Protein AF-S6HJ46-F1 (afdb_monomer_lite)

Foldseek 3Di:
DDDDDDDPPDPPPPPPPVQQAWDKWPWFAFPDWAADPVNQWIKTAGPDGDDDPPAQGNIETEGDDPCRVVQVVQNVVCNVVRFTKMFTFGDDDPSHTHTDHMDTPPDPPPVEAEEEDDQPAQADAPCVVDPLVPDQHYEYEDAANHHHEWAEWAEWAEWAEFAEFAAAADQDCDDPWTDKHEFGEFGETAETGETGETGARYEDPSNFSGEYEYEYNHAQEWGAWHEWHEWHEFHEWYEIDAAADDDPQWDWDKFDFHFTHFTHHTHHWHHTGYIGDHYPPCPRYNYHYHDDDHHTYYTHYTHHTHHTHHTHHGGPTYIITDHDPDDPD

Radius of gyration: 45.05 Å; chains: 1; bounding box: 97×38×174 Å

pLDDT: mean 81.72, std 17.78, range [37.97, 98.06]

Sequence (329 aa):
MKFITLLVAALFISISGVSQGDATLSAQKITAIDTTWDGLGIVFTFREGEKLEGCNSNQVLIKEGPQLDGILAIGMSAHFANRKVQFRVHSCSDGMMLGKAISLSNYYNPPGTRFTIPSNLTKVTLASLIDPNSAGVFIITVDHITTLRGAVGETGTTGATGPTGSNNGTRIRTGNSRATGRGGVGGVGLKGGTGGTGGWAIDLAGFSGKKVTILNIGSIISGQGGMGGKGGTGGTGGRGAQGSKGGVGDRCVGTLGGYGGTGGKGGPAGNGGIAGEAIANSEDVELVLAGNSILSGQIGNMGTSGNVGTTGAVGPNGYYCWYTPQDQK

Structure (mmCIF, N/CA/C/O backbone):
data_AF-S6HJ46-F1
#
_entry.id   AF-S6HJ46-F1
#
loop_
_atom_site.group_PDB
_atom_site.id
_atom_site.type_symbol
_atom_site.label_atom_id
_atom_site.label_alt_id
_atom_site.label_comp_id
_atom_site.label_asym_id
_atom_site.label_entity_id
_atom_site.label_seq_id
_atom_site.pdbx_PDB_ins_code
_atom_site.Cartn_x
_atom_site.Cartn_y
_atom_site.Cartn_z
_atom_site.occupancy
_atom_site.B_iso_or_equiv
_atom_site.auth_seq_id
_atom_site.auth_comp_id
_atom_site.auth_asym_id
_atom_site.auth_atom_id
_atom_site.pdbx_PDB_model_num
ATOM 1 N N . MET A 1 1 ? 1.078 -12.559 96.525 1.00 37.97 1 MET A N 1
ATOM 2 C CA . MET A 1 1 ? 2.226 -12.668 95.598 1.00 37.97 1 MET A CA 1
ATOM 3 C C . MET A 1 1 ? 1.776 -13.440 94.365 1.00 37.97 1 MET A C 1
ATOM 5 O O . MET A 1 1 ? 1.277 -14.536 94.531 1.00 37.97 1 MET A O 1
ATOM 9 N N . LYS A 1 2 ? 1.905 -12.809 93.188 1.00 38.78 2 LYS A N 1
ATOM 10 C CA . LYS A 1 2 ? 2.166 -13.372 91.847 1.00 38.78 2 LYS A CA 1
ATOM 11 C C . LYS A 1 2 ? 1.598 -14.764 91.502 1.00 38.78 2 LYS A C 1
ATOM 13 O O . LYS A 1 2 ? 2.150 -15.754 91.949 1.00 38.78 2 LYS A O 1
ATOM 18 N N . PHE A 1 3 ? 0.635 -14.809 90.579 1.00 42.59 3 PHE A N 1
ATOM 19 C CA . PHE A 1 3 ? 0.827 -15.401 89.242 1.00 42.59 3 PHE A CA 1
ATOM 20 C C . PHE A 1 3 ? -0.249 -14.848 88.291 1.00 42.59 3 PHE A C 1
ATOM 22 O O . PHE A 1 3 ? -1.336 -15.382 88.117 1.00 42.59 3 PHE A O 1
ATOM 29 N N . ILE A 1 4 ? 0.083 -13.680 87.743 1.00 50.62 4 ILE A N 1
ATOM 30 C CA . ILE A 1 4 ? -0.389 -13.198 86.445 1.00 50.62 4 ILE A CA 1
ATOM 31 C C . ILE A 1 4 ? 0.186 -14.149 85.372 1.00 50.62 4 ILE A C 1
ATOM 33 O O . ILE A 1 4 ? 1.206 -14.795 85.623 1.00 50.62 4 ILE A O 1
ATOM 37 N N . THR A 1 5 ? -0.414 -14.134 84.176 1.00 49.09 5 THR A N 1
ATOM 38 C CA . THR A 1 5 ? 0.010 -14.703 82.871 1.00 49.09 5 THR A CA 1
ATOM 39 C C . THR A 1 5 ? -0.434 -16.133 82.511 1.00 49.09 5 THR A C 1
ATOM 41 O O . THR A 1 5 ? -0.220 -17.067 83.268 1.00 49.09 5 THR A O 1
ATOM 44 N N . LEU A 1 6 ? -0.967 -16.259 81.280 1.00 40.28 6 LEU A N 1
ATOM 45 C CA . LEU A 1 6 ? -1.729 -17.356 80.641 1.00 40.28 6 LEU A CA 1
ATOM 46 C C . LEU A 1 6 ? -3.197 -17.441 81.114 1.00 40.28 6 LEU A C 1
ATOM 48 O O . LEU A 1 6 ? -3.453 -17.764 82.257 1.00 40.28 6 LEU A O 1
ATOM 52 N N . LEU A 1 7 ? -4.240 -17.176 80.322 1.00 41.34 7 LEU A N 1
ATOM 53 C CA . LEU A 1 7 ? -4.403 -17.415 78.891 1.00 41.34 7 LEU A CA 1
ATOM 54 C C . LEU A 1 7 ? -5.515 -16.490 78.338 1.00 41.34 7 LEU A C 1
ATOM 56 O O . LEU A 1 7 ? -6.700 -16.808 78.368 1.00 41.34 7 LEU A O 1
ATOM 60 N N . VAL A 1 8 ? -5.117 -15.322 77.831 1.00 45.78 8 VAL A N 1
ATOM 61 C CA . VAL A 1 8 ? -5.951 -14.365 77.074 1.00 45.78 8 VAL A CA 1
ATOM 62 C C . VAL A 1 8 ? -6.004 -14.805 75.600 1.00 45.78 8 VAL A C 1
ATOM 64 O O . VAL A 1 8 ? -5.599 -14.081 74.701 1.00 45.78 8 VAL A O 1
ATOM 67 N N . ALA A 1 9 ? -6.423 -16.043 75.327 1.00 45.12 9 ALA A N 1
ATOM 68 C CA . ALA A 1 9 ? -6.377 -16.594 73.969 1.00 45.12 9 ALA A CA 1
ATOM 69 C C . ALA A 1 9 ? -7.508 -17.594 73.697 1.00 45.12 9 ALA A C 1
ATOM 71 O O . ALA A 1 9 ? -7.259 -18.784 73.566 1.00 45.12 9 ALA A O 1
ATOM 72 N N . ALA A 1 10 ? -8.750 -17.109 73.614 1.00 44.38 10 ALA A N 1
ATOM 73 C CA . ALA A 1 10 ? -9.824 -17.782 72.864 1.00 44.38 10 ALA A CA 1
ATOM 74 C C . ALA A 1 10 ? -11.023 -16.854 72.567 1.00 44.38 10 ALA A C 1
ATOM 76 O O . ALA A 1 10 ? -12.145 -17.320 72.399 1.00 44.38 10 ALA A O 1
ATOM 77 N N . LEU A 1 11 ? -10.808 -15.533 72.510 1.00 46.16 11 LEU A N 1
ATOM 78 C CA . LEU A 1 11 ? -11.839 -14.559 72.146 1.00 46.16 11 LEU A CA 1
ATOM 79 C C . LEU A 1 11 ? -11.450 -13.856 70.842 1.00 46.16 11 LEU A C 1
ATOM 81 O O . LEU A 1 11 ? -11.064 -12.699 70.860 1.00 46.16 11 LEU A O 1
ATOM 85 N N . PHE A 1 12 ? -11.521 -14.579 69.725 1.00 40.22 12 PHE A N 1
ATOM 86 C CA . PHE A 1 12 ? -11.626 -14.015 68.374 1.00 40.22 12 PHE A CA 1
ATOM 87 C C . PHE A 1 12 ? -12.284 -15.068 67.472 1.00 40.22 12 PHE A C 1
ATOM 89 O O . PHE A 1 12 ? -11.635 -15.704 66.644 1.00 40.22 12 PHE A O 1
ATOM 96 N N . ILE A 1 13 ? -13.596 -15.267 67.646 1.00 43.78 13 ILE A N 1
ATOM 97 C CA . ILE A 1 13 ? -14.430 -15.813 66.570 1.00 43.78 13 ILE A CA 1
ATOM 98 C C . ILE A 1 13 ? -14.412 -14.740 65.486 1.00 43.78 13 ILE A C 1
ATOM 100 O O . ILE A 1 13 ? -15.094 -13.720 65.568 1.00 43.78 13 ILE A O 1
ATOM 104 N N . SER A 1 14 ? -13.517 -14.936 64.527 1.00 39.88 14 SER A N 1
ATOM 105 C CA . SER A 1 14 ? -13.378 -14.129 63.329 1.00 39.88 14 SER A CA 1
ATOM 106 C C . SER A 1 14 ? -14.633 -14.369 62.501 1.00 39.88 14 SER A C 1
ATOM 108 O O . SER A 1 14 ? -14.754 -15.357 61.781 1.00 39.88 14 SER A O 1
ATOM 110 N N . ILE A 1 15 ? -15.605 -13.472 62.647 1.00 45.72 15 ILE A N 1
ATOM 111 C CA . ILE A 1 15 ? -16.651 -13.285 61.651 1.00 45.72 15 ILE A CA 1
ATOM 112 C C . ILE A 1 15 ? -15.912 -12.793 60.407 1.00 45.72 15 ILE A C 1
ATOM 114 O O . ILE A 1 15 ? -15.626 -11.605 60.267 1.00 45.72 15 ILE A O 1
ATOM 118 N N . SER A 1 16 ? -15.532 -13.722 59.532 1.00 39.09 16 SER A N 1
ATOM 119 C CA . SER A 1 16 ? -15.083 -13.421 58.179 1.00 39.09 16 SER A CA 1
ATOM 120 C C . SER A 1 16 ? -16.283 -12.877 57.413 1.00 39.09 16 SER A C 1
ATOM 122 O O . SER A 1 16 ? -16.941 -13.591 56.662 1.00 39.09 16 SER A O 1
ATOM 124 N N . GLY A 1 17 ? -16.611 -11.606 57.647 1.00 40.31 17 GLY A N 1
ATOM 125 C CA . GLY A 1 17 ? -17.424 -10.827 56.733 1.00 40.31 17 GLY A CA 1
ATOM 126 C C . GLY A 1 17 ? -16.638 -10.724 55.438 1.00 40.31 17 GLY A C 1
ATOM 127 O O . GLY A 1 17 ? -15.789 -9.847 55.295 1.00 40.31 17 GLY A O 1
ATOM 128 N N . VAL A 1 18 ? -16.864 -11.670 54.526 1.00 47.75 18 VAL A N 1
ATOM 129 C CA . VAL A 1 18 ? -16.342 -11.603 53.165 1.00 47.75 18 VAL A CA 1
ATOM 130 C C . VAL A 1 18 ? -17.047 -10.415 52.526 1.00 47.75 18 VAL A C 1
ATOM 132 O O . VAL A 1 18 ? -18.169 -10.516 52.040 1.00 47.75 18 VAL A O 1
ATOM 135 N N . SER A 1 19 ? -16.420 -9.246 52.626 1.00 41.16 19 SER A N 1
ATOM 136 C CA . SER A 1 19 ? -16.770 -8.065 51.852 1.00 41.16 19 SER A CA 1
ATOM 137 C C . SER A 1 19 ? -16.532 -8.422 50.388 1.00 41.16 19 SER A C 1
ATOM 139 O O . SER A 1 19 ? -15.441 -8.199 49.861 1.00 41.16 19 SER A O 1
ATOM 141 N N . GLN A 1 20 ? -17.524 -9.035 49.744 1.00 51.88 20 GLN A N 1
ATOM 142 C CA . GLN A 1 20 ? -17.500 -9.250 48.306 1.00 51.88 20 GLN A CA 1
ATOM 143 C C . GLN A 1 20 ? -17.615 -7.874 47.649 1.00 51.88 20 GLN A C 1
ATOM 145 O O . GLN A 1 20 ? -18.660 -7.229 47.683 1.00 51.88 20 GLN A O 1
ATOM 150 N N . GLY A 1 21 ? -16.484 -7.368 47.161 1.00 59.97 21 GLY A N 1
ATOM 151 C CA . GLY A 1 21 ? -16.458 -6.177 46.327 1.00 59.97 21 GLY A CA 1
ATOM 152 C C . GLY A 1 21 ? -17.104 -6.457 44.971 1.00 59.97 21 GLY A C 1
ATOM 153 O O . GLY A 1 21 ? -17.241 -7.609 44.563 1.00 59.97 21 GLY A O 1
ATOM 154 N N . ASP A 1 22 ? -17.469 -5.388 44.261 1.00 79.56 22 ASP A N 1
ATOM 155 C CA . ASP A 1 22 ? -17.931 -5.474 42.874 1.00 79.56 22 ASP A CA 1
ATOM 156 C C . ASP A 1 22 ? -16.962 -6.332 42.034 1.00 79.56 22 ASP A C 1
ATOM 158 O O . ASP A 1 22 ? -15.788 -5.987 41.893 1.00 79.56 22 ASP A O 1
ATOM 162 N N . ALA A 1 23 ? -17.461 -7.400 41.419 1.00 82.38 23 ALA A N 1
ATOM 163 C CA . ALA A 1 23 ? -16.706 -8.265 40.522 1.00 82.38 23 ALA A CA 1
ATOM 164 C C . ALA A 1 23 ? -17.234 -8.150 39.089 1.00 82.38 23 ALA A C 1
ATOM 166 O O . ALA A 1 23 ? -18.411 -7.875 38.858 1.00 82.38 23 ALA A O 1
ATOM 167 N N . THR A 1 24 ? -16.360 -8.343 38.104 1.00 87.19 24 THR A N 1
ATOM 168 C CA . THR A 1 24 ? -16.749 -8.386 36.686 1.00 87.19 24 THR A CA 1
ATOM 169 C C . THR A 1 24 ? -16.605 -9.814 36.193 1.00 87.19 24 THR A C 1
ATOM 171 O O . THR A 1 24 ? -15.513 -10.369 36.259 1.00 87.19 24 THR A O 1
ATOM 174 N N . LEU A 1 25 ? -17.704 -10.398 35.718 1.00 87.44 25 LEU A N 1
ATOM 175 C CA . LEU A 1 25 ? -17.711 -11.733 35.125 1.00 87.44 25 LEU A CA 1
ATOM 176 C C . LEU A 1 25 ? -17.088 -11.687 33.726 1.00 87.44 25 LEU A C 1
ATOM 178 O O . LEU A 1 25 ? -17.258 -10.705 32.992 1.00 87.44 25 LEU A O 1
ATOM 182 N N . SER A 1 26 ? -16.419 -12.764 33.325 1.00 85.25 26 SER A N 1
ATOM 183 C CA . SER A 1 26 ? -15.918 -12.939 31.962 1.00 85.25 26 SER A CA 1
ATOM 184 C C . SER A 1 26 ? -17.039 -12.920 30.920 1.00 85.25 26 SER A C 1
ATOM 186 O O . SER A 1 26 ? -18.234 -12.983 31.208 1.00 85.25 26 SER A O 1
ATOM 188 N N . ALA A 1 27 ? -16.640 -12.773 29.655 1.00 87.44 27 ALA A N 1
ATOM 189 C CA . ALA A 1 27 ? -17.570 -12.624 28.547 1.00 87.44 27 ALA A CA 1
ATOM 190 C C . ALA A 1 27 ? -18.333 -13.925 28.259 1.00 87.44 27 ALA A C 1
ATOM 192 O O . ALA A 1 27 ? -17.756 -14.905 27.780 1.00 87.44 27 ALA A O 1
ATOM 193 N N . GLN A 1 28 ? -19.652 -13.888 28.434 1.00 90.44 28 GLN A N 1
ATOM 194 C CA . GLN A 1 28 ? -20.525 -15.057 28.361 1.00 90.44 28 GLN A CA 1
ATOM 195 C C . GLN A 1 28 ? -21.791 -14.797 27.544 1.00 90.44 28 GLN A C 1
ATOM 197 O O . GLN A 1 28 ? -22.226 -13.660 27.376 1.00 90.44 28 GLN A O 1
ATOM 202 N N . LYS A 1 29 ? -22.353 -15.853 26.944 1.00 91.50 29 LYS A N 1
ATOM 203 C CA . LYS A 1 29 ? -23.550 -15.748 26.095 1.00 91.50 29 LYS A CA 1
ATOM 204 C C . LYS A 1 29 ? -24.814 -15.897 26.929 1.00 91.50 29 LYS A C 1
ATOM 206 O O . LYS A 1 29 ? -24.967 -16.902 27.619 1.00 91.50 29 LYS A O 1
ATOM 211 N N . ILE A 1 30 ? -25.728 -14.939 26.797 1.00 94.25 30 ILE A N 1
ATOM 212 C CA . ILE A 1 30 ? -27.065 -15.030 27.388 1.00 94.25 30 ILE A CA 1
ATOM 213 C C . ILE A 1 30 ? -27.844 -16.115 26.645 1.00 94.25 30 ILE A C 1
ATOM 215 O O . ILE A 1 30 ? -28.016 -16.028 25.428 1.00 94.25 30 ILE A O 1
ATOM 219 N N . THR A 1 31 ? -28.334 -17.114 27.373 1.00 95.31 31 THR A N 1
ATOM 220 C CA . THR A 1 31 ? -29.146 -18.203 26.812 1.00 95.31 31 THR A CA 1
ATOM 221 C C . THR A 1 31 ? -30.633 -18.058 27.092 1.00 95.31 31 THR A C 1
ATOM 223 O O . THR A 1 31 ? -31.422 -18.588 26.321 1.00 95.31 31 THR A O 1
ATOM 226 N N . ALA A 1 32 ? -31.012 -17.338 28.148 1.00 95.12 32 ALA A N 1
ATOM 227 C CA . ALA A 1 32 ? -32.400 -16.980 28.429 1.00 95.12 32 ALA A CA 1
ATOM 228 C C . ALA A 1 32 ? -32.466 -15.659 29.206 1.00 95.12 32 ALA A C 1
ATOM 230 O O . ALA A 1 32 ? -31.512 -15.306 29.912 1.00 95.12 32 ALA A O 1
ATOM 231 N N . ILE A 1 33 ? -33.582 -14.949 29.046 1.00 94.81 33 ILE A N 1
ATOM 232 C CA . ILE A 1 33 ? -33.932 -13.730 29.777 1.00 94.81 33 ILE A CA 1
ATOM 233 C C . ILE A 1 33 ? -35.353 -13.933 30.294 1.00 94.81 33 ILE A C 1
ATOM 235 O O . ILE A 1 33 ? -36.274 -14.043 29.488 1.00 94.81 33 ILE A O 1
ATOM 239 N N . ASP A 1 34 ? -35.515 -13.972 31.612 1.00 94.12 34 ASP A N 1
ATOM 240 C CA . ASP A 1 34 ? -36.791 -14.239 32.279 1.00 94.12 34 ASP A CA 1
ATOM 241 C C . ASP A 1 34 ? -37.115 -13.130 33.287 1.00 94.12 34 ASP A C 1
ATOM 243 O O . ASP A 1 34 ? -36.220 -12.471 33.813 1.00 94.12 34 ASP A O 1
ATOM 247 N N . THR A 1 35 ? -38.393 -12.920 33.591 1.00 91.44 35 THR A N 1
ATOM 248 C CA . THR A 1 35 ? -38.827 -12.051 34.698 1.00 91.44 35 THR A CA 1
ATOM 249 C C . THR A 1 35 ? -38.923 -12.855 35.990 1.00 91.44 35 THR A C 1
ATOM 251 O O . THR A 1 35 ? -39.331 -14.019 35.968 1.00 91.44 35 THR A O 1
ATOM 254 N N . THR A 1 36 ? -38.583 -12.257 37.132 1.00 86.44 36 THR A N 1
ATOM 255 C CA . THR A 1 36 ? -38.787 -12.919 38.428 1.00 86.44 36 THR A CA 1
ATOM 256 C C . THR A 1 36 ? -40.279 -13.086 38.735 1.00 86.44 36 THR A C 1
ATOM 258 O O . THR A 1 36 ? -41.119 -12.316 38.271 1.00 86.44 36 THR A O 1
ATOM 261 N N . TRP A 1 37 ? -40.626 -14.110 39.520 1.00 69.88 37 TRP A N 1
ATOM 262 C CA . TRP A 1 37 ? -42.021 -14.464 39.836 1.00 69.88 37 TRP A CA 1
ATOM 263 C C . TRP A 1 37 ? -42.754 -13.399 40.661 1.00 69.88 37 TRP A C 1
ATOM 265 O O . TRP A 1 37 ? -43.979 -13.339 40.647 1.00 69.88 37 TRP A O 1
ATOM 275 N N . ASP A 1 38 ? -42.004 -12.563 41.372 1.00 78.69 38 ASP A N 1
ATOM 276 C CA . ASP A 1 38 ? -42.494 -11.415 42.133 1.00 78.69 38 ASP A CA 1
ATOM 277 C C . ASP A 1 38 ? -42.557 -10.120 41.301 1.00 78.69 38 ASP A C 1
ATOM 279 O O . ASP A 1 38 ? -43.012 -9.097 41.804 1.00 78.69 38 ASP A O 1
ATOM 283 N N . GLY A 1 39 ? -42.109 -10.146 40.040 1.00 73.75 39 GLY A N 1
ATOM 284 C CA . GLY A 1 39 ? -42.031 -8.971 39.170 1.00 73.75 39 GLY A CA 1
ATOM 285 C C . GLY A 1 39 ? -40.948 -7.960 39.559 1.00 73.75 39 GLY A C 1
ATOM 286 O O . GLY A 1 39 ? -40.854 -6.916 38.925 1.00 73.75 39 GLY A O 1
ATOM 287 N N . LEU A 1 40 ? -40.113 -8.255 40.562 1.00 81.81 40 LEU A N 1
ATOM 288 C CA . LEU A 1 40 ? -39.134 -7.315 41.126 1.00 81.81 40 LEU A CA 1
ATOM 289 C C . LEU A 1 40 ? -37.786 -7.291 40.386 1.00 81.81 40 LEU A C 1
ATOM 291 O O . LEU A 1 40 ? -36.811 -6.711 40.879 1.00 81.81 40 LEU A O 1
ATOM 295 N N . GLY A 1 41 ? -37.689 -7.921 39.215 1.00 89.62 41 GLY A N 1
ATOM 296 C CA . GLY A 1 41 ? -36.471 -7.902 38.421 1.00 89.62 41 GLY A CA 1
ATOM 297 C C . GLY A 1 41 ? -36.465 -8.824 37.209 1.00 89.62 41 GLY A C 1
ATOM 298 O O . GLY A 1 41 ? -37.448 -9.478 36.853 1.00 89.62 41 GLY A O 1
ATOM 299 N N . ILE A 1 42 ? -35.300 -8.863 36.568 1.00 93.44 42 ILE A N 1
ATOM 300 C CA . ILE A 1 42 ? -35.033 -9.655 35.366 1.00 93.44 42 ILE A CA 1
ATOM 301 C C . ILE A 1 42 ? -33.817 -10.540 35.609 1.00 93.44 42 ILE A C 1
ATOM 303 O O . ILE A 1 42 ? -32.813 -10.101 36.174 1.00 93.44 42 ILE A O 1
ATOM 307 N N . VAL A 1 43 ? -33.907 -11.787 35.163 1.00 94.81 43 VAL A N 1
ATOM 308 C CA . VAL A 1 43 ? -32.888 -12.820 35.316 1.00 94.81 43 VAL A CA 1
ATOM 309 C C . VAL A 1 43 ? -32.274 -13.136 33.959 1.00 94.81 43 VAL A C 1
ATOM 311 O O . VAL A 1 43 ? -32.968 -13.487 33.007 1.00 94.81 43 VAL A O 1
ATOM 314 N N . PHE A 1 44 ? -30.949 -13.060 33.885 1.00 94.94 44 PHE A N 1
ATOM 315 C CA . PHE A 1 44 ? -30.158 -13.496 32.739 1.00 94.94 44 PHE A CA 1
ATOM 316 C C . PHE A 1 44 ? -29.518 -14.848 33.046 1.00 94.94 44 PHE A C 1
ATOM 318 O O . PHE A 1 44 ? -28.779 -14.970 34.023 1.00 94.94 44 PHE A O 1
ATOM 325 N N . THR A 1 45 ? -29.765 -15.850 32.203 1.00 94.94 45 THR A N 1
ATOM 326 C CA . THR A 1 45 ? -29.233 -17.213 32.377 1.00 94.94 45 THR A CA 1
ATOM 327 C C . THR A 1 45 ? -28.102 -17.499 31.387 1.00 94.94 45 THR A C 1
ATOM 329 O O . THR A 1 45 ? -28.207 -17.149 30.208 1.00 94.94 45 THR A O 1
ATOM 332 N N . PHE A 1 46 ? -27.047 -18.186 31.846 1.00 93.44 46 PHE A N 1
ATOM 333 C CA . PHE A 1 46 ? -25.872 -18.562 31.043 1.00 93.44 46 PHE A CA 1
ATOM 334 C C . PHE A 1 46 ? -25.600 -20.072 31.131 1.00 93.44 46 PHE A C 1
ATOM 336 O O . PHE A 1 46 ? -25.206 -20.561 32.182 1.00 93.44 46 PHE A O 1
ATOM 343 N N . ARG A 1 47 ? -25.738 -20.837 30.039 1.00 81.56 47 ARG A N 1
ATOM 344 C CA . ARG A 1 47 ? -25.604 -22.318 30.052 1.00 81.56 47 ARG A CA 1
ATOM 345 C C . ARG A 1 47 ? -24.260 -22.856 30.579 1.00 81.56 47 ARG A C 1
ATOM 347 O O . ARG A 1 47 ? -24.243 -23.932 31.161 1.00 81.56 47 ARG A O 1
ATOM 354 N N . GLU A 1 48 ? -23.176 -22.098 30.430 1.00 77.25 48 GLU A N 1
ATOM 355 C CA . GLU A 1 48 ? -21.813 -22.437 30.890 1.00 77.25 48 GLU A CA 1
ATOM 356 C C . GLU A 1 48 ? -21.114 -21.196 31.476 1.00 77.25 48 GLU A C 1
ATOM 358 O O . GLU A 1 48 ? -19.939 -20.938 31.227 1.00 77.25 48 GLU A O 1
ATOM 363 N N . GLY A 1 49 ? -21.881 -20.352 32.170 1.00 75.12 49 GLY A N 1
ATOM 364 C CA . GLY A 1 49 ? -21.379 -19.072 32.656 1.00 75.12 49 GLY A CA 1
ATOM 365 C C . GLY A 1 49 ? -20.427 -19.187 33.845 1.00 75.12 49 GLY A C 1
ATOM 366 O O . GLY A 1 49 ? -20.603 -20.040 34.717 1.00 75.12 49 GLY A O 1
ATOM 367 N N . GLU A 1 50 ? -19.453 -18.283 33.899 1.00 82.94 50 GLU A N 1
ATOM 368 C CA . GLU A 1 50 ? -18.642 -18.040 35.082 1.00 82.94 50 GLU A CA 1
ATOM 369 C C . GLU A 1 50 ? -19.535 -17.585 36.239 1.00 82.94 50 GLU A C 1
ATOM 371 O O . GLU A 1 50 ? -20.456 -16.776 36.073 1.00 82.94 50 GLU A O 1
ATOM 376 N N . LYS A 1 51 ? -19.249 -18.131 37.420 1.00 85.56 51 LYS A N 1
ATOM 377 C CA . LYS A 1 51 ? -19.949 -17.825 38.662 1.00 85.56 51 LYS A CA 1
ATOM 378 C C . LYS A 1 51 ? -19.041 -16.995 39.550 1.00 85.56 51 LYS A C 1
ATOM 380 O O . LYS A 1 51 ? -17.853 -17.288 39.662 1.00 85.56 51 LYS A O 1
ATOM 385 N N . LEU A 1 52 ? -19.617 -16.006 40.221 1.00 85.00 52 LEU A N 1
ATOM 386 C CA . LEU A 1 52 ? -18.932 -15.338 41.317 1.00 85.00 52 LEU A CA 1
ATOM 387 C C . LEU A 1 52 ? -18.726 -16.325 42.473 1.00 85.00 52 LEU A C 1
ATOM 389 O O . LEU A 1 52 ? -19.636 -17.086 42.811 1.00 85.00 52 LEU A O 1
ATOM 393 N N . GLU A 1 53 ? -17.546 -16.300 43.090 1.00 79.44 53 GLU A N 1
ATOM 394 C CA . GLU A 1 53 ? -17.249 -17.114 44.268 1.00 79.44 53 GLU A CA 1
ATOM 395 C C . GLU A 1 53 ? -18.281 -16.847 45.381 1.00 79.44 53 GLU A C 1
ATOM 397 O O . GLU A 1 53 ? -18.528 -15.704 45.764 1.00 79.44 53 GLU A O 1
ATOM 402 N N . GLY A 1 54 ? -18.930 -17.905 45.876 1.00 80.88 54 GLY A N 1
ATOM 403 C CA . GLY A 1 54 ? -20.022 -17.819 46.857 1.00 80.88 54 GLY A CA 1
ATOM 404 C C . GLY A 1 54 ? -21.440 -17.785 46.268 1.00 80.88 54 GLY A C 1
ATOM 405 O O . GLY A 1 54 ? -22.401 -17.952 47.018 1.00 80.88 54 GLY A O 1
ATOM 406 N N . CYS A 1 55 ? -21.600 -17.641 44.949 1.00 86.88 55 CYS A N 1
ATOM 407 C CA . CYS A 1 55 ? -22.890 -17.808 44.275 1.00 86.88 55 CYS A CA 1
ATOM 408 C C . CYS A 1 55 ? -23.033 -19.241 43.730 1.00 86.88 55 CYS A C 1
ATOM 410 O O . CYS A 1 55 ? -22.108 -19.801 43.141 1.00 86.88 55 CYS A O 1
ATOM 412 N N . ASN A 1 56 ? -24.225 -19.831 43.865 1.00 85.44 56 ASN A N 1
ATOM 413 C CA . ASN A 1 56 ? -24.481 -21.217 43.445 1.00 85.44 56 ASN A CA 1
ATOM 414 C C . ASN A 1 56 ? -25.089 -21.322 42.034 1.00 85.44 56 ASN A C 1
ATOM 416 O O . ASN A 1 56 ? -25.006 -22.377 41.394 1.00 85.44 56 ASN A O 1
ATOM 420 N N . SER A 1 57 ? -25.644 -20.227 41.513 1.00 86.75 57 SER A N 1
ATOM 421 C CA . SER A 1 57 ? -26.311 -20.163 40.214 1.00 86.75 57 SER A CA 1
ATOM 422 C C . SER A 1 57 ? -25.450 -19.482 39.145 1.00 86.75 57 SER A C 1
ATOM 424 O O . SER A 1 57 ? -24.657 -18.588 39.419 1.00 86.75 57 SER A O 1
ATOM 426 N N . ASN A 1 58 ? -25.640 -19.906 37.898 1.00 90.06 58 ASN A N 1
ATOM 427 C CA . ASN A 1 58 ? -25.153 -19.282 36.662 1.00 90.06 58 ASN A CA 1
ATOM 428 C C . ASN A 1 58 ? -26.146 -18.223 36.147 1.00 90.06 58 ASN A C 1
ATOM 430 O O . ASN A 1 58 ? -26.336 -18.075 34.940 1.00 90.06 58 ASN A O 1
ATOM 434 N N . GLN A 1 59 ? -26.829 -17.543 37.062 1.00 93.38 59 GLN A N 1
ATOM 435 C CA . GLN A 1 59 ? -27.857 -16.558 36.761 1.00 93.38 59 GLN A CA 1
ATOM 436 C C . GLN A 1 59 ? -27.478 -15.214 37.359 1.00 93.38 59 GLN A C 1
ATOM 438 O O . GLN A 1 59 ? -26.972 -15.148 38.483 1.00 93.38 59 GLN A O 1
ATOM 443 N N . VAL A 1 60 ? -27.748 -14.152 36.605 1.00 93.81 60 VAL A N 1
ATOM 444 C CA . VAL A 1 60 ? -27.585 -12.771 37.057 1.00 93.81 60 VAL A CA 1
ATOM 445 C C . VAL A 1 60 ? -28.962 -12.130 37.191 1.00 93.81 60 VAL A C 1
ATOM 447 O O . VAL A 1 60 ? -29.673 -11.988 36.200 1.00 93.81 60 VAL A O 1
ATOM 450 N N . LEU A 1 61 ? -29.322 -11.735 38.410 1.00 93.88 61 LEU A N 1
ATOM 451 C CA . LEU A 1 61 ? -30.535 -10.993 38.735 1.00 93.88 61 LEU A CA 1
ATOM 452 C C . LEU A 1 61 ? -30.254 -9.488 38.701 1.00 93.88 61 LEU A C 1
ATOM 454 O O . LEU A 1 61 ? -29.365 -9.000 39.402 1.00 93.88 61 LEU A O 1
ATOM 458 N N . ILE A 1 62 ? -31.054 -8.751 37.939 1.00 93.81 62 ILE A N 1
ATOM 459 C CA . ILE A 1 62 ? -31.119 -7.289 37.958 1.00 93.81 62 ILE A CA 1
ATOM 460 C C . ILE A 1 62 ? -32.420 -6.901 38.643 1.00 93.81 62 ILE A C 1
ATOM 462 O O . ILE A 1 62 ? -33.499 -7.154 38.109 1.00 93.81 62 ILE A O 1
ATOM 466 N N . LYS A 1 63 ? -32.314 -6.311 39.835 1.00 92.06 63 LYS A N 1
ATOM 467 C CA . LYS A 1 63 ? -33.479 -5.804 40.566 1.00 92.06 63 LYS A CA 1
ATOM 468 C C . LYS A 1 63 ? -34.078 -4.597 39.852 1.00 92.06 63 LYS A C 1
ATOM 470 O O . LYS A 1 63 ? -33.373 -3.866 39.153 1.00 92.06 63 LYS A O 1
ATOM 475 N N . GLU A 1 64 ? -35.366 -4.382 40.069 1.00 89.75 64 GLU A N 1
ATOM 476 C CA . GLU A 1 64 ? -36.068 -3.201 39.590 1.00 89.75 64 GLU A CA 1
ATOM 477 C C . GLU A 1 64 ? -35.379 -1.913 40.062 1.00 89.75 64 GLU A C 1
ATOM 479 O O . GLU A 1 64 ? -34.940 -1.779 41.208 1.00 89.75 64 GLU A O 1
ATOM 484 N N . GLY A 1 65 ? -35.230 -0.970 39.136 1.00 87.56 65 GLY A N 1
ATOM 485 C CA . GLY A 1 65 ? -34.535 0.281 39.379 1.00 87.56 65 GLY A CA 1
ATOM 486 C C . GLY A 1 65 ? -34.289 1.067 38.093 1.00 87.56 65 GLY A C 1
ATOM 487 O O . GLY A 1 65 ? -34.545 0.572 36.995 1.00 87.56 65 GLY A O 1
ATOM 488 N N . PRO A 1 66 ? -33.724 2.280 38.199 1.00 85.50 66 PRO A N 1
ATOM 489 C CA . PRO A 1 66 ? -33.587 3.208 37.072 1.00 85.50 66 PRO A CA 1
ATOM 490 C C . PRO A 1 66 ? -32.661 2.710 35.950 1.00 85.50 66 PRO A C 1
ATOM 492 O O . PRO A 1 66 ? -32.633 3.287 34.870 1.00 85.50 66 PRO A O 1
ATOM 495 N N . GLN A 1 67 ? -31.875 1.662 36.202 1.00 83.31 67 GLN A N 1
ATOM 496 C CA . GLN A 1 67 ? -30.953 1.076 35.227 1.00 83.31 67 GLN A CA 1
ATOM 497 C C . GLN A 1 67 ? -31.526 -0.170 34.536 1.00 83.31 67 GLN A C 1
ATOM 499 O O . GLN A 1 67 ? -30.911 -0.652 33.583 1.00 83.31 67 GLN A O 1
ATOM 504 N N . LEU A 1 68 ? -32.679 -0.683 34.988 1.00 88.31 68 LEU A N 1
ATOM 505 C CA . LEU A 1 68 ? -33.246 -1.942 34.505 1.00 88.31 68 LEU A CA 1
ATOM 506 C C . LEU A 1 68 ? -33.502 -1.898 32.996 1.00 88.31 68 LEU A C 1
ATOM 508 O O . LEU A 1 68 ? -33.010 -2.768 32.287 1.00 88.31 68 LEU A O 1
ATOM 512 N N . ASP A 1 69 ? -34.180 -0.861 32.501 1.00 83.88 69 ASP A N 1
ATOM 513 C CA . ASP A 1 69 ? -34.535 -0.733 31.081 1.00 83.88 69 ASP A CA 1
ATOM 514 C C . ASP A 1 69 ? -33.302 -0.718 30.173 1.00 83.88 69 ASP A C 1
ATOM 516 O O . ASP A 1 69 ? -33.261 -1.387 29.140 1.00 83.88 69 ASP A O 1
ATOM 520 N N . GLY A 1 70 ? -32.256 0.007 30.581 1.00 81.94 70 GLY A N 1
ATOM 521 C CA . GLY A 1 70 ? -30.997 0.064 29.840 1.00 81.94 70 GLY A CA 1
ATOM 522 C C . GLY A 1 70 ? -30.277 -1.284 29.823 1.00 8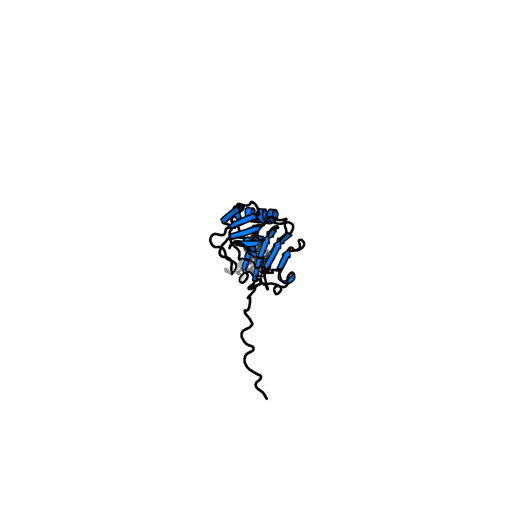1.94 70 GLY A C 1
ATOM 523 O O . GLY A 1 70 ? -29.796 -1.724 28.777 1.00 81.94 70 GLY A O 1
ATOM 524 N N . ILE A 1 71 ? -30.233 -1.968 30.968 1.00 91.19 71 ILE A N 1
ATOM 525 C CA . ILE A 1 71 ? -29.605 -3.288 31.088 1.00 91.19 71 ILE A CA 1
ATOM 526 C C . ILE A 1 71 ? -30.386 -4.337 30.286 1.00 91.19 71 ILE A C 1
ATOM 528 O O . ILE A 1 71 ? -29.784 -5.130 29.559 1.00 91.19 71 ILE A O 1
ATOM 532 N N . LEU A 1 72 ? -31.717 -4.302 30.356 1.00 91.44 72 LEU A N 1
ATOM 533 C CA . LEU A 1 72 ? -32.605 -5.165 29.588 1.00 91.44 72 LEU A CA 1
ATOM 534 C C . LEU A 1 72 ? -32.423 -4.959 28.085 1.00 91.44 72 LEU A C 1
ATOM 536 O O . LEU A 1 72 ? -32.220 -5.933 27.362 1.00 91.44 72 LEU A O 1
ATOM 540 N N . ALA A 1 73 ? -32.434 -3.710 27.615 1.00 88.38 73 ALA A N 1
ATOM 541 C CA . ALA A 1 73 ? -32.275 -3.394 26.198 1.00 88.38 73 ALA A CA 1
ATOM 542 C C . ALA A 1 73 ? -30.945 -3.926 25.639 1.00 88.38 73 ALA A C 1
ATOM 544 O O . ALA A 1 73 ? -30.916 -4.545 24.570 1.00 88.38 73 ALA A O 1
ATOM 545 N N . ILE A 1 74 ? -29.844 -3.749 26.378 1.00 85.81 74 ILE A N 1
ATOM 546 C CA . ILE A 1 74 ? -28.529 -4.281 25.992 1.00 85.81 74 ILE A CA 1
ATOM 547 C C . ILE A 1 74 ? -28.543 -5.813 26.004 1.00 85.81 74 ILE A C 1
ATOM 549 O O . ILE A 1 74 ? -28.058 -6.437 25.059 1.00 85.81 74 ILE A O 1
ATOM 553 N N . GLY A 1 75 ? -29.106 -6.425 27.047 1.00 91.44 75 GLY A N 1
ATOM 554 C CA . GLY A 1 75 ? -29.164 -7.876 27.193 1.00 91.44 75 GLY A CA 1
ATOM 555 C C . GLY A 1 75 ? -29.990 -8.552 26.099 1.00 91.44 75 GLY A C 1
ATOM 556 O O . GLY A 1 75 ? -29.521 -9.512 25.488 1.00 91.44 75 GLY A O 1
ATOM 557 N N . MET A 1 76 ? -31.167 -8.013 25.777 1.00 88.94 76 MET A N 1
ATOM 558 C CA . MET A 1 76 ? -32.005 -8.485 24.669 1.00 88.94 76 MET A CA 1
ATOM 559 C C . MET A 1 76 ? -31.293 -8.342 23.326 1.00 88.94 76 MET A C 1
ATOM 561 O O . MET A 1 76 ? -31.238 -9.298 22.554 1.00 88.94 76 MET A O 1
ATOM 565 N N . SER A 1 77 ? -30.704 -7.171 23.062 1.00 84.50 77 SER A N 1
ATOM 566 C CA . SER A 1 77 ? -29.931 -6.930 21.839 1.00 84.50 77 SER A CA 1
ATOM 567 C C . SER A 1 77 ? -28.797 -7.948 21.693 1.00 84.50 77 SER A C 1
ATOM 569 O O . SER A 1 77 ? -28.621 -8.545 20.630 1.00 84.50 77 SER A O 1
ATOM 571 N N . ALA A 1 78 ? -28.068 -8.220 22.778 1.00 87.81 78 ALA A N 1
ATOM 572 C CA . ALA A 1 78 ? -26.995 -9.203 22.786 1.00 87.81 78 ALA A CA 1
ATOM 573 C C . ALA A 1 78 ? -27.494 -10.635 22.552 1.00 87.81 78 ALA A C 1
ATOM 575 O O . ALA A 1 78 ? -26.891 -11.365 21.764 1.00 87.81 78 ALA A O 1
ATOM 576 N N . HIS A 1 79 ? -28.589 -11.022 23.211 1.00 92.38 79 HIS A N 1
ATOM 577 C CA . HIS A 1 79 ? -29.187 -12.350 23.102 1.00 92.38 79 HIS A CA 1
ATOM 578 C C . HIS A 1 79 ? -29.625 -12.648 21.661 1.00 92.38 79 HIS A C 1
ATOM 580 O O . HIS A 1 79 ? -29.170 -13.632 21.076 1.00 92.38 79 HIS A O 1
ATOM 586 N N . PHE A 1 80 ? -30.403 -11.753 21.041 1.00 88.44 80 PHE A N 1
ATOM 587 C CA . PHE A 1 80 ? -30.869 -11.933 19.660 1.00 88.44 80 PHE A CA 1
ATOM 588 C C . PHE A 1 80 ? -29.748 -11.807 18.620 1.00 88.44 80 PHE A C 1
ATOM 590 O O . PHE A 1 80 ? -29.787 -12.480 17.593 1.00 88.44 80 PHE A O 1
ATOM 597 N N . ALA A 1 81 ? -28.711 -11.005 18.887 1.00 81.38 81 ALA A N 1
ATOM 598 C CA . ALA A 1 81 ? -27.535 -10.903 18.021 1.00 81.38 81 ALA A CA 1
ATOM 599 C C . ALA A 1 81 ? -26.494 -12.021 18.248 1.00 81.38 81 ALA A C 1
ATOM 601 O O . ALA A 1 81 ? -25.426 -11.984 17.633 1.00 81.38 81 ALA A O 1
ATOM 602 N N . ASN A 1 82 ? -26.760 -12.990 19.137 1.00 84.69 82 ASN A N 1
ATOM 603 C CA . ASN A 1 82 ? -25.826 -14.054 19.532 1.00 84.69 82 ASN A CA 1
ATOM 604 C C . ASN A 1 82 ? -24.446 -13.516 19.979 1.00 84.69 82 ASN A C 1
ATOM 606 O O . ASN A 1 82 ? -23.396 -14.119 19.718 1.00 84.69 82 ASN A O 1
ATOM 610 N N . ARG A 1 83 ? -24.443 -12.354 20.644 1.00 83.12 83 ARG A N 1
ATOM 611 C CA . ARG A 1 83 ? -23.247 -11.680 21.161 1.00 83.12 83 ARG A CA 1
ATOM 612 C C . ARG A 1 83 ? -23.011 -12.057 22.619 1.00 83.12 83 ARG A C 1
ATOM 614 O O . ARG A 1 83 ? -23.939 -12.261 23.396 1.00 83.12 83 ARG A O 1
ATOM 621 N N . LYS A 1 84 ? -21.736 -12.156 22.987 1.00 87.19 84 LYS A N 1
ATOM 622 C CA . LYS A 1 84 ? -21.324 -12.327 24.382 1.00 87.19 84 LYS A CA 1
ATOM 623 C C . LYS A 1 84 ? -21.469 -10.985 25.126 1.00 87.19 84 LYS A C 1
ATOM 625 O O . LYS A 1 84 ? -21.432 -9.917 24.509 1.00 87.19 84 LYS A O 1
ATOM 630 N N . VAL A 1 85 ? -21.640 -11.040 26.441 1.00 89.19 85 VAL A N 1
ATOM 631 C CA . VAL A 1 85 ? -21.781 -9.883 27.340 1.00 89.19 85 VAL A CA 1
ATOM 632 C C . VAL A 1 85 ? -20.932 -10.073 28.588 1.00 89.19 85 VAL A C 1
ATOM 634 O O . VAL A 1 85 ? -20.624 -11.204 28.961 1.00 89.19 85 VAL A O 1
ATOM 637 N N . GLN A 1 86 ? -20.569 -8.970 29.234 1.00 90.56 86 GLN A N 1
ATOM 638 C CA . GLN A 1 86 ? -19.963 -8.980 30.563 1.00 90.56 86 GLN A CA 1
ATOM 639 C C . GLN A 1 86 ? -20.873 -8.274 31.555 1.00 90.56 86 GLN A C 1
ATOM 641 O O . GLN A 1 86 ? -21.395 -7.191 31.272 1.00 90.56 86 GLN A O 1
ATOM 646 N N . PHE A 1 87 ? -21.034 -8.895 32.718 1.00 90.19 87 PHE A N 1
ATOM 647 C CA . PHE A 1 87 ? -21.806 -8.352 33.825 1.00 90.19 87 PHE A CA 1
ATOM 648 C C . PHE A 1 87 ? -20.879 -7.933 34.952 1.00 90.19 87 PHE A C 1
ATOM 650 O O . PHE A 1 87 ? -19.959 -8.664 35.318 1.00 90.19 87 PHE A O 1
ATOM 657 N N . ARG A 1 88 ? -21.170 -6.774 35.537 1.00 90.00 88 ARG A N 1
ATOM 658 C CA . ARG A 1 88 ? -20.611 -6.380 36.826 1.00 90.00 88 ARG A CA 1
ATOM 659 C C . ARG A 1 88 ? -21.615 -6.744 37.908 1.00 90.00 88 ARG A C 1
ATOM 661 O O . ARG A 1 88 ? -22.764 -6.302 37.848 1.00 90.00 88 ARG A O 1
ATOM 668 N N . VAL A 1 89 ? -21.183 -7.552 38.862 1.00 91.25 89 VAL A N 1
ATOM 669 C CA . VAL A 1 89 ? -21.993 -8.125 39.938 1.00 91.25 89 VAL A CA 1
ATOM 670 C C . VAL A 1 89 ? -21.476 -7.637 41.288 1.00 91.25 89 VAL A C 1
ATOM 672 O O . VAL A 1 89 ? -20.276 -7.438 41.446 1.00 91.25 89 VAL A O 1
ATOM 675 N N . HIS A 1 90 ? -22.372 -7.382 42.239 1.00 85.62 90 HIS A N 1
ATOM 676 C CA . HIS A 1 90 ? -22.002 -6.824 43.549 1.00 85.62 90 HIS A CA 1
ATOM 677 C C . HIS A 1 90 ? -22.002 -7.870 44.667 1.00 85.62 90 HIS A C 1
ATOM 679 O O . HIS A 1 90 ? -21.162 -7.827 45.556 1.00 85.62 90 HIS A O 1
ATOM 685 N N . SER A 1 91 ? -22.949 -8.804 44.641 1.00 87.75 91 SER A N 1
ATOM 686 C CA . SER A 1 91 ? -23.118 -9.810 45.692 1.00 87.75 91 SER A CA 1
ATOM 687 C C . SER A 1 91 ? -23.993 -10.963 45.199 1.00 87.75 91 SER A C 1
ATOM 689 O O . SER A 1 91 ? -24.427 -10.964 44.046 1.00 87.75 91 SER A O 1
ATOM 691 N N . CYS A 1 92 ? -24.264 -11.943 46.060 1.00 88.25 92 CYS A N 1
ATOM 692 C CA . CYS A 1 92 ? -25.217 -13.018 45.795 1.00 88.25 92 CYS A CA 1
ATOM 693 C C . CYS A 1 92 ? -26.542 -12.772 46.546 1.00 88.25 92 CYS A C 1
ATOM 695 O O . CYS A 1 92 ? -26.526 -12.349 47.701 1.00 88.25 92 CYS A O 1
ATOM 697 N N . SER A 1 93 ? -27.684 -13.079 45.926 1.00 85.94 93 SER A N 1
ATOM 698 C CA . SER A 1 93 ? -29.011 -13.132 46.568 1.00 85.94 93 SER A CA 1
ATOM 699 C C . SER A 1 93 ? -29.691 -14.427 46.160 1.00 85.94 93 SER A C 1
ATOM 701 O O . SER A 1 93 ? -29.792 -14.704 44.968 1.00 85.94 93 SER A O 1
ATOM 703 N N . ASP A 1 94 ? -30.114 -15.232 47.135 1.00 83.19 94 ASP A N 1
ATOM 704 C CA . ASP A 1 94 ? -30.814 -16.507 46.898 1.00 83.19 94 ASP A CA 1
ATOM 705 C C . ASP A 1 94 ? -30.064 -17.441 45.928 1.00 83.19 94 ASP A C 1
ATOM 707 O O . ASP A 1 94 ? -30.638 -18.140 45.098 1.00 83.19 94 ASP A O 1
ATOM 711 N N . GLY A 1 95 ? -28.729 -17.417 46.005 1.00 82.69 95 GLY A N 1
ATOM 712 C CA . GLY A 1 95 ? -27.837 -18.189 45.141 1.00 82.69 95 GLY A CA 1
ATOM 713 C C . GLY A 1 95 ? -27.593 -17.598 43.747 1.00 82.69 95 GLY A C 1
ATOM 714 O O . GLY A 1 95 ? -26.691 -18.086 43.064 1.00 82.69 95 GLY A O 1
ATOM 715 N N . MET A 1 96 ? -28.317 -16.553 43.333 1.00 86.88 96 MET A N 1
ATOM 716 C CA . MET A 1 96 ? -28.094 -15.805 42.087 1.00 86.88 96 MET A CA 1
ATOM 717 C C . MET A 1 96 ? -27.102 -14.659 42.280 1.00 86.88 96 MET A C 1
ATOM 719 O O . MET A 1 96 ? -26.999 -14.089 43.364 1.00 86.88 96 MET A O 1
ATOM 723 N N . MET A 1 9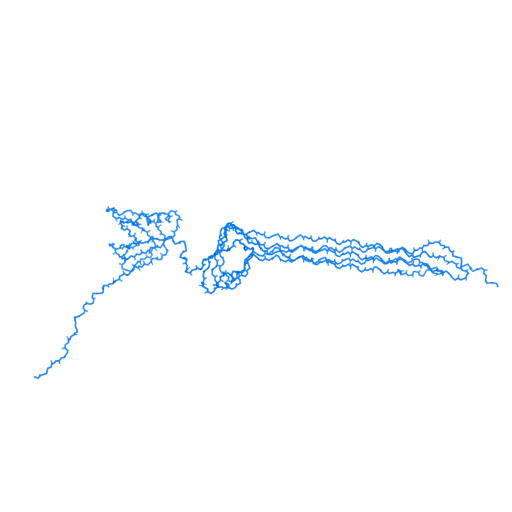7 ? -26.398 -14.280 41.215 1.00 91.69 97 MET A N 1
ATOM 724 C CA . MET A 1 97 ? -25.520 -13.109 41.210 1.00 91.69 97 MET A CA 1
ATOM 725 C C . MET A 1 97 ? -26.355 -11.833 41.050 1.00 91.69 97 MET A C 1
ATOM 727 O O . MET A 1 97 ? -27.131 -11.722 40.107 1.00 91.69 97 MET A O 1
ATOM 731 N N . LEU A 1 98 ? -26.191 -10.842 41.921 1.00 91.38 98 LEU A N 1
ATOM 732 C CA . LEU A 1 98 ? -26.832 -9.534 41.781 1.00 91.38 98 LEU A CA 1
ATOM 733 C C . LEU A 1 98 ? -26.034 -8.660 40.818 1.00 91.38 98 LEU A C 1
ATOM 735 O O . LEU A 1 98 ? -24.947 -8.179 41.149 1.00 91.38 98 LEU A O 1
ATOM 739 N N . GLY A 1 99 ? -26.577 -8.455 39.622 1.00 90.38 99 GLY A N 1
ATOM 740 C CA . GLY A 1 99 ? -25.979 -7.613 38.597 1.00 90.38 99 GLY A CA 1
ATOM 741 C C . GLY A 1 99 ? -26.304 -6.135 38.796 1.00 90.38 99 GLY A C 1
ATOM 742 O O . GLY A 1 99 ? -27.389 -5.753 39.227 1.00 90.38 99 GLY A O 1
ATOM 743 N N . LYS A 1 100 ? -25.330 -5.298 38.453 1.00 89.81 100 LYS A N 1
ATOM 744 C CA . LYS A 1 100 ? -25.386 -3.835 38.552 1.00 89.81 100 LYS A CA 1
ATOM 745 C C . LYS A 1 100 ? -25.229 -3.162 37.195 1.00 89.81 100 LYS A C 1
ATOM 747 O O . LYS A 1 100 ? -25.746 -2.077 36.980 1.00 89.81 100 LYS A O 1
ATOM 752 N N . ALA A 1 101 ? -24.491 -3.789 36.284 1.00 88.06 101 ALA A N 1
ATOM 753 C CA . ALA A 1 101 ? -24.282 -3.277 34.940 1.00 88.06 101 ALA A CA 1
ATOM 754 C C . ALA A 1 101 ? -24.046 -4.421 33.955 1.00 88.06 101 ALA A C 1
ATOM 756 O O . ALA A 1 101 ? -23.520 -5.474 34.324 1.00 88.06 101 ALA A O 1
ATOM 757 N N . ILE A 1 102 ? -24.385 -4.165 32.694 1.00 90.00 102 ILE A N 1
ATOM 758 C CA . ILE A 1 102 ? -24.106 -5.033 31.554 1.00 90.00 102 ILE A CA 1
ATOM 759 C C . ILE A 1 102 ? -23.345 -4.241 30.492 1.00 90.00 102 ILE A C 1
ATOM 761 O O . ILE A 1 102 ? -23.564 -3.044 30.306 1.00 90.00 102 ILE A O 1
ATOM 765 N N . SER A 1 103 ? -22.478 -4.921 29.757 1.00 85.31 103 SER A N 1
ATOM 766 C CA . SER A 1 103 ? -21.888 -4.402 28.528 1.00 85.31 103 SER A CA 1
ATOM 767 C C . SER A 1 103 ? -21.851 -5.489 27.456 1.00 85.31 103 SER A C 1
ATOM 769 O O . SER A 1 103 ? -21.673 -6.672 27.759 1.00 85.31 103 SER A O 1
ATOM 771 N N . LEU A 1 104 ? -22.018 -5.101 26.188 1.00 80.38 104 LEU A N 1
ATOM 772 C CA . LEU A 1 104 ? -21.734 -5.992 25.064 1.00 80.38 104 LEU A CA 1
ATOM 773 C C . LEU A 1 104 ? -20.249 -6.331 25.086 1.00 80.38 104 LEU A C 1
ATOM 775 O O . LEU A 1 104 ? -19.412 -5.433 25.016 1.00 80.38 104 LEU A O 1
ATOM 779 N N . SER A 1 105 ? -19.906 -7.617 25.086 1.00 67.50 105 SER A N 1
ATOM 780 C CA . SER A 1 105 ? -18.522 -8.042 24.910 1.00 67.50 105 SER A CA 1
ATOM 781 C C . SER A 1 105 ? -18.165 -8.031 23.416 1.00 67.50 105 SER A C 1
ATOM 783 O O . SER A 1 105 ? -17.756 -9.028 22.820 1.00 67.50 105 SER A O 1
ATOM 785 N N . ASN A 1 106 ? -18.355 -6.890 22.769 1.00 47.50 106 ASN A N 1
ATOM 786 C CA . ASN A 1 106 ? -17.741 -6.629 21.479 1.00 47.50 106 ASN A CA 1
ATOM 787 C C . ASN A 1 106 ? -16.358 -6.094 21.770 1.00 47.50 106 ASN A C 1
ATOM 789 O O . ASN A 1 106 ? -16.218 -4.882 21.838 1.00 47.50 106 ASN A O 1
ATOM 793 N N . TYR A 1 107 ? -15.384 -6.984 21.984 1.00 43.03 107 TYR A N 1
ATOM 794 C CA . TYR A 1 107 ? -14.078 -6.588 22.496 1.00 43.03 107 TYR A CA 1
ATOM 795 C C . TYR A 1 107 ? -14.239 -5.832 23.829 1.00 43.03 107 TYR A C 1
ATOM 797 O O . TYR A 1 107 ? -14.594 -4.655 23.874 1.00 43.03 107 TYR A O 1
ATOM 805 N N . TYR A 1 108 ? -13.826 -6.435 24.946 1.00 40.22 108 TYR A N 1
ATOM 806 C CA . TYR A 1 108 ? -13.069 -5.567 25.840 1.00 40.22 108 TYR A CA 1
ATOM 807 C C . TYR A 1 108 ? -11.943 -5.052 24.964 1.00 40.22 108 TYR A C 1
ATOM 809 O O . TYR A 1 108 ? -11.102 -5.825 24.522 1.00 40.22 108 TYR A O 1
ATOM 817 N N . ASN A 1 109 ? -12.065 -3.788 24.581 1.00 42.12 109 ASN A N 1
ATOM 818 C CA . ASN A 1 109 ? -10.973 -2.965 24.153 1.00 42.12 109 ASN A CA 1
ATOM 819 C C . ASN A 1 109 ? -9.958 -3.183 25.285 1.00 42.12 109 ASN A C 1
ATOM 821 O O . ASN A 1 109 ? -10.202 -2.664 26.381 1.00 42.12 109 ASN A O 1
ATOM 825 N N . PRO A 1 110 ? -8.889 -3.997 25.126 1.00 45.97 110 PRO A N 1
ATOM 826 C CA . PRO A 1 110 ? -7.752 -3.791 26.012 1.00 45.97 110 PRO A CA 1
ATOM 827 C C . PRO A 1 110 ? -7.480 -2.282 25.969 1.00 45.97 110 PRO A C 1
ATOM 829 O O . PRO A 1 110 ? -7.733 -1.692 24.913 1.00 45.97 110 PRO A O 1
ATOM 832 N N . PRO A 1 111 ? -7.088 -1.624 27.074 1.00 54.75 111 PRO A N 1
ATOM 833 C CA . PRO A 1 111 ? -6.721 -0.213 27.019 1.00 54.75 111 PRO A CA 1
ATOM 834 C C . PRO A 1 111 ? -5.789 -0.033 25.819 1.00 54.75 111 PRO A C 1
ATOM 836 O O . PRO A 1 111 ? -4.698 -0.595 25.757 1.00 54.75 111 PRO A O 1
ATOM 839 N N . GLY A 1 112 ? -6.338 0.589 24.789 1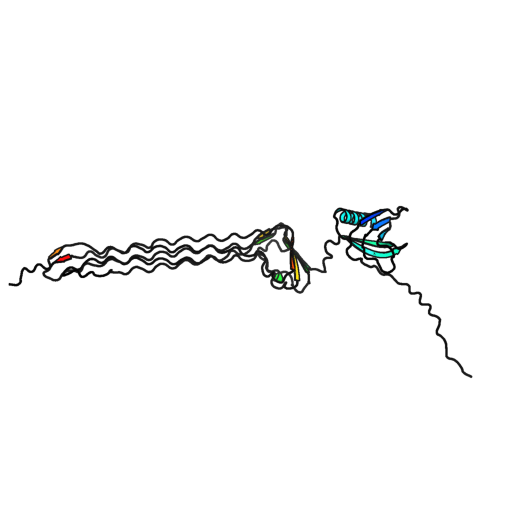.00 61.06 112 GLY A N 1
ATOM 840 C CA . GLY A 1 112 ? -5.911 0.388 23.421 1.00 61.06 112 GLY A CA 1
ATOM 841 C C . GLY A 1 112 ? -6.132 1.699 22.724 1.00 61.06 112 GLY A C 1
ATOM 842 O O . GLY A 1 112 ? -7.215 2.292 22.816 1.00 61.06 112 GLY A O 1
ATOM 843 N N . THR A 1 113 ? -5.068 2.197 22.119 1.00 79.81 113 THR A N 1
ATOM 844 C CA . THR A 1 113 ? -5.033 3.554 21.603 1.00 79.81 113 THR A CA 1
ATOM 845 C C . THR A 1 113 ? -5.943 3.630 20.387 1.00 79.81 113 THR A C 1
ATOM 847 O O . THR A 1 113 ? -5.777 2.893 19.411 1.00 79.81 113 THR A O 1
ATOM 850 N N . ARG A 1 114 ? -6.942 4.512 20.464 1.00 85.12 114 ARG A N 1
ATOM 851 C CA . ARG A 1 114 ? -7.825 4.827 19.342 1.00 85.12 114 ARG A CA 1
ATOM 852 C C . ARG A 1 114 ? -7.279 6.037 18.617 1.00 85.12 114 ARG A C 1
ATOM 854 O O . ARG A 1 114 ? -6.954 7.037 19.252 1.00 85.12 114 ARG A O 1
ATOM 861 N N . PHE A 1 115 ? -7.225 5.955 17.300 1.00 88.19 115 PHE A N 1
ATOM 862 C CA . PHE A 1 115 ? -6.754 7.054 16.480 1.00 88.19 115 PHE A CA 1
ATOM 863 C C . PHE A 1 115 ? -7.536 7.121 15.176 1.00 88.19 115 PHE A C 1
ATOM 865 O O . PHE A 1 115 ? -7.776 6.099 14.537 1.00 88.19 115 PHE A O 1
ATOM 872 N N . THR A 1 116 ? -7.910 8.328 14.768 1.00 90.62 116 THR A N 1
ATOM 873 C CA . THR A 1 116 ? -8.534 8.575 13.468 1.00 90.62 116 THR A CA 1
ATOM 874 C C . THR A 1 116 ? -7.525 9.278 12.583 1.00 90.62 116 THR A C 1
ATOM 876 O O . THR A 1 116 ? -6.990 10.318 12.964 1.00 90.62 116 THR A O 1
ATOM 879 N N . ILE A 1 117 ? -7.264 8.718 11.403 1.00 91.19 117 ILE A N 1
ATOM 880 C CA . ILE A 1 117 ? -6.333 9.314 10.448 1.00 91.19 117 ILE A CA 1
ATOM 881 C C . ILE A 1 117 ? -6.932 10.624 9.909 1.00 91.19 117 ILE A C 1
ATOM 883 O O . ILE A 1 117 ? -8.038 10.592 9.356 1.00 91.19 117 ILE A O 1
ATOM 887 N N . PRO A 1 118 ? -6.214 11.758 10.031 1.00 88.31 118 PRO A N 1
ATOM 888 C CA . PRO A 1 118 ? -6.656 13.035 9.482 1.00 88.31 118 PRO A CA 1
ATOM 889 C C . PRO A 1 118 ? -6.909 12.965 7.971 1.00 88.31 118 PRO A C 1
ATOM 891 O O . PRO A 1 118 ? -6.123 12.382 7.224 1.00 88.31 118 PRO A O 1
ATOM 894 N N . SER A 1 119 ? -7.984 13.602 7.508 1.00 87.81 119 SER A N 1
ATOM 895 C CA . SER A 1 119 ? -8.433 13.540 6.109 1.00 87.81 119 SER A CA 1
ATOM 896 C C . SER A 1 119 ? -7.532 14.269 5.110 1.00 87.81 119 SER A C 1
ATOM 898 O O . SER A 1 119 ? -7.614 14.018 3.911 1.00 87.81 119 SER A O 1
ATOM 900 N N . ASN A 1 120 ? -6.645 15.146 5.583 1.00 87.88 120 ASN A N 1
ATOM 901 C CA . ASN A 1 120 ? -5.666 15.852 4.756 1.00 87.88 120 ASN A CA 1
ATOM 902 C C . ASN A 1 120 ? -4.426 15.004 4.419 1.00 87.88 120 ASN A C 1
ATOM 904 O O . ASN A 1 120 ? -3.582 15.452 3.642 1.00 87.88 120 ASN A O 1
ATOM 908 N N . LEU A 1 121 ? -4.288 13.812 5.005 1.00 91.19 121 LEU A N 1
ATOM 909 C CA . LEU A 1 121 ? -3.198 12.893 4.698 1.00 91.19 121 LEU A CA 1
ATOM 910 C C . LEU A 1 121 ? -3.606 11.948 3.571 1.00 91.19 121 LEU A C 1
ATOM 912 O O . LEU A 1 121 ? -4.691 11.375 3.579 1.00 91.19 121 LEU A O 1
ATOM 916 N N . THR A 1 122 ? -2.699 11.753 2.619 1.00 90.50 122 THR A N 1
ATOM 917 C CA . THR A 1 122 ? -2.865 10.805 1.508 1.00 90.50 122 THR A CA 1
ATOM 918 C C . THR A 1 122 ? -2.003 9.561 1.676 1.00 90.50 122 THR A C 1
ATOM 920 O O . THR A 1 122 ? -2.252 8.553 1.031 1.00 90.50 122 THR A O 1
ATOM 923 N N . LYS A 1 123 ? -1.000 9.598 2.552 1.00 93.25 123 LYS A N 1
ATOM 924 C CA . LYS A 1 123 ? -0.111 8.481 2.873 1.00 93.25 123 LYS A CA 1
ATOM 925 C C . LYS A 1 123 ? 0.339 8.623 4.322 1.00 93.25 123 LYS A C 1
ATOM 927 O O . LYS A 1 123 ? 0.568 9.745 4.773 1.00 93.25 123 LYS A O 1
ATOM 932 N N . VAL A 1 124 ? 0.439 7.513 5.052 1.00 94.00 124 VAL A N 1
ATOM 933 C CA . VAL A 1 124 ? 0.647 7.545 6.507 1.00 94.00 124 VAL A CA 1
ATOM 934 C C . VAL A 1 124 ? 1.666 6.512 6.964 1.00 94.00 124 VAL A C 1
ATOM 936 O O . VAL A 1 124 ? 1.431 5.317 6.828 1.00 94.00 124 VAL A O 1
ATOM 939 N N . THR A 1 125 ? 2.742 6.973 7.600 1.00 95.38 125 THR A N 1
ATOM 940 C CA . THR A 1 125 ? 3.524 6.143 8.525 1.00 95.38 125 THR A CA 1
ATOM 941 C C . THR A 1 125 ? 2.877 6.246 9.897 1.00 95.38 125 THR A C 1
ATOM 943 O O . THR A 1 125 ? 2.876 7.316 10.499 1.00 95.38 125 THR A O 1
ATOM 946 N N . LEU A 1 126 ? 2.292 5.161 10.408 1.00 93.19 126 LEU A N 1
ATOM 947 C CA . LEU A 1 126 ? 1.498 5.234 11.641 1.00 93.19 126 LEU A CA 1
ATOM 948 C C . LEU A 1 126 ? 2.328 5.677 12.852 1.00 93.19 126 LEU A C 1
ATOM 950 O O . LEU A 1 126 ? 1.827 6.428 13.686 1.00 93.19 126 LEU A O 1
ATOM 954 N N . ALA A 1 127 ? 3.612 5.312 12.896 1.00 92.81 127 ALA A N 1
ATOM 955 C CA . ALA A 1 127 ? 4.521 5.694 13.975 1.00 92.81 127 ALA A CA 1
ATOM 956 C C . ALA A 1 127 ? 4.824 7.203 14.027 1.00 92.81 127 ALA A C 1
ATOM 958 O O . ALA A 1 127 ? 5.279 7.698 15.053 1.00 92.81 127 ALA A O 1
ATOM 959 N N . SER A 1 128 ? 4.561 7.957 12.951 1.00 93.31 128 SER A N 1
ATOM 960 C CA . SER A 1 128 ? 4.687 9.420 12.981 1.00 93.31 128 SER A CA 1
ATOM 961 C C . SER A 1 128 ? 3.464 10.109 13.589 1.00 93.31 128 SER A C 1
ATOM 963 O O . SER A 1 128 ? 3.507 11.310 13.839 1.00 93.31 128 SER A O 1
ATOM 965 N N . LEU A 1 129 ? 2.357 9.382 13.760 1.00 90.62 129 LEU A N 1
ATOM 966 C CA . LEU A 1 129 ? 1.092 9.910 14.274 1.00 90.62 129 LEU A CA 1
ATOM 967 C C . LEU A 1 129 ? 0.768 9.392 15.676 1.00 90.62 129 LEU A C 1
ATOM 969 O O . LEU A 1 129 ? 0.085 10.067 16.442 1.00 90.62 129 LEU A O 1
ATOM 973 N N . ILE A 1 130 ? 1.229 8.186 15.996 1.00 90.56 130 ILE A N 1
ATOM 974 C CA . ILE A 1 130 ? 0.926 7.482 17.235 1.00 90.56 130 ILE A CA 1
ATOM 975 C C . ILE A 1 130 ? 2.222 6.866 17.738 1.00 90.56 130 ILE A C 1
ATOM 977 O O . ILE A 1 130 ? 2.900 6.179 16.979 1.00 90.56 130 ILE A O 1
ATOM 981 N N . ASP A 1 131 ? 2.535 7.055 19.019 1.00 87.94 131 ASP A N 1
ATOM 982 C CA . ASP A 1 131 ? 3.640 6.341 19.657 1.00 87.94 131 ASP A CA 1
ATOM 983 C C . ASP A 1 131 ? 3.327 4.829 19.709 1.00 87.94 131 ASP A C 1
ATOM 985 O O . ASP A 1 131 ? 2.385 4.433 20.414 1.00 87.94 131 ASP A O 1
ATOM 989 N N . PRO A 1 132 ? 4.097 3.964 19.018 1.00 88.88 132 PRO A N 1
ATOM 990 C CA . PRO A 1 132 ? 3.869 2.517 19.023 1.00 88.88 132 PRO A CA 1
ATOM 991 C C . PRO A 1 132 ? 4.061 1.864 20.402 1.00 88.88 132 PRO A C 1
ATOM 993 O O . PRO A 1 132 ? 3.592 0.745 20.634 1.00 88.88 132 PRO A O 1
ATOM 996 N N . ASN A 1 133 ? 4.723 2.549 21.342 1.00 87.31 133 ASN A N 1
ATOM 997 C CA . ASN A 1 133 ? 4.919 2.073 22.713 1.00 87.31 133 ASN A CA 1
ATOM 998 C C . ASN A 1 133 ? 3.758 2.426 23.648 1.00 87.31 133 ASN A C 1
ATOM 1000 O O . ASN A 1 133 ? 3.675 1.873 24.743 1.00 87.31 133 ASN A O 1
ATOM 1004 N N . SER A 1 134 ? 2.841 3.298 23.219 1.00 82.81 134 SER A N 1
ATOM 1005 C CA . SER A 1 134 ? 1.721 3.758 24.050 1.00 82.81 134 SER A CA 1
ATOM 1006 C C . SER A 1 134 ? 0.712 2.658 24.403 1.00 82.81 134 SER A C 1
ATOM 1008 O O . SER A 1 134 ? 0.009 2.777 25.405 1.00 82.81 134 SER A O 1
ATOM 1010 N N . ALA A 1 135 ? 0.629 1.587 23.603 1.00 83.00 135 ALA A N 1
ATOM 1011 C CA . ALA A 1 135 ? -0.278 0.468 23.834 1.00 83.00 135 ALA A CA 1
ATOM 1012 C C . ALA A 1 135 ? 0.217 -0.845 23.196 1.00 83.00 135 ALA A C 1
ATOM 1014 O O . ALA A 1 135 ? 1.133 -0.879 22.371 1.00 83.00 135 ALA A O 1
ATOM 1015 N N . GLY A 1 136 ? -0.407 -1.959 23.590 1.00 80.81 136 GLY A N 1
ATOM 1016 C CA . GLY A 1 136 ? -0.271 -3.255 22.909 1.00 80.81 136 GLY A CA 1
ATOM 1017 C C . GLY A 1 136 ? -1.264 -3.444 21.756 1.00 80.81 136 GLY A C 1
ATOM 1018 O O . GLY A 1 136 ? -1.034 -4.259 20.863 1.00 80.81 136 GLY A O 1
ATOM 1019 N N . VAL A 1 137 ? -2.365 -2.686 21.775 1.00 87.12 137 VAL A N 1
ATOM 1020 C CA . VAL A 1 137 ? -3.475 -2.797 20.826 1.00 87.12 137 VAL A CA 1
ATOM 1021 C C . VAL A 1 137 ? -3.870 -1.418 20.322 1.00 87.12 137 VAL A C 1
ATOM 1023 O O . VAL A 1 137 ? -4.034 -0.486 21.109 1.00 87.12 137 VAL A O 1
ATOM 1026 N N . PHE A 1 138 ? -4.061 -1.311 19.012 1.00 90.81 138 PHE A N 1
ATOM 1027 C CA . PHE A 1 138 ? -4.392 -0.075 18.320 1.00 90.81 138 PHE A CA 1
ATOM 1028 C C . PHE A 1 138 ? -5.653 -0.249 17.486 1.00 90.81 138 PHE A C 1
ATOM 1030 O O . PHE A 1 138 ? -5.810 -1.241 16.770 1.00 90.81 138 PHE A O 1
ATOM 1037 N N . ILE A 1 139 ? -6.539 0.741 17.556 1.00 90.44 139 ILE A N 1
ATOM 1038 C CA . ILE A 1 139 ? -7.727 0.827 16.706 1.00 90.44 139 ILE A CA 1
ATOM 1039 C C . ILE A 1 139 ? -7.617 2.099 15.881 1.00 90.44 139 ILE A C 1
ATOM 1041 O O . ILE A 1 139 ? -7.764 3.210 16.392 1.00 90.44 139 ILE A O 1
ATOM 1045 N N . ILE A 1 140 ? -7.357 1.914 14.596 1.00 93.75 140 ILE A N 1
ATOM 1046 C CA . ILE A 1 140 ? -7.123 2.977 13.632 1.00 93.75 140 ILE A CA 1
ATOM 1047 C C . ILE A 1 140 ? -8.367 3.126 12.767 1.00 93.75 140 ILE A C 1
ATOM 1049 O O . ILE A 1 140 ? -8.813 2.162 12.154 1.00 93.75 140 ILE A O 1
ATOM 1053 N N . THR A 1 141 ? -8.927 4.326 12.695 1.00 92.31 141 THR A N 1
ATOM 1054 C CA . THR A 1 141 ? -10.080 4.622 11.838 1.00 92.31 141 THR A CA 1
ATOM 1055 C C . THR A 1 141 ? -9.633 5.443 10.634 1.00 92.31 141 THR A C 1
ATOM 1057 O O . THR A 1 141 ? -9.040 6.510 10.792 1.00 92.31 141 THR A O 1
ATOM 1060 N N . VAL A 1 142 ? -9.939 4.958 9.430 1.00 92.69 142 VAL A N 1
ATOM 1061 C CA . VAL A 1 142 ? -9.909 5.756 8.196 1.00 92.69 142 VAL A CA 1
ATOM 1062 C C . VAL A 1 142 ? -11.329 6.253 7.979 1.00 92.69 142 VAL A C 1
ATOM 1064 O O . VAL A 1 142 ? -12.205 5.468 7.624 1.00 92.69 142 VAL A O 1
ATOM 1067 N N . ASP A 1 143 ? -11.567 7.530 8.260 1.00 87.00 143 ASP A N 1
ATOM 1068 C CA . ASP A 1 143 ? -12.904 8.120 8.176 1.00 87.00 143 ASP A CA 1
ATOM 1069 C C . ASP A 1 143 ? -13.429 8.177 6.729 1.00 87.00 143 ASP A C 1
ATOM 1071 O O . ASP A 1 143 ? -12.653 8.137 5.777 1.00 87.00 143 ASP A O 1
ATOM 1075 N N . HIS A 1 144 ? -14.748 8.290 6.562 1.00 85.62 144 HIS A N 1
ATOM 1076 C CA . HIS A 1 144 ? -15.458 8.267 5.278 1.00 85.62 144 HIS A CA 1
ATOM 1077 C C . HIS A 1 144 ? -14.971 9.309 4.256 1.00 85.62 144 HIS A C 1
ATOM 1079 O O . HIS A 1 144 ? -15.078 9.083 3.053 1.00 85.62 144 HIS A O 1
ATOM 1085 N N . ILE A 1 145 ? -14.410 10.430 4.718 1.00 87.38 145 ILE A N 1
ATOM 1086 C CA . ILE A 1 145 ? -13.836 11.485 3.866 1.00 87.38 145 ILE A CA 1
ATOM 1087 C C . ILE A 1 145 ? -12.339 11.304 3.573 1.00 87.38 145 ILE A C 1
ATOM 1089 O O . ILE A 1 145 ? -11.773 12.056 2.782 1.00 87.38 145 ILE A O 1
ATOM 1093 N N . THR A 1 146 ? -11.674 10.339 4.208 1.00 90.94 146 THR A N 1
ATOM 1094 C CA . THR A 1 146 ? -10.228 10.134 4.084 1.00 90.94 146 THR A CA 1
ATOM 1095 C C . THR A 1 146 ? -9.922 9.182 2.930 1.00 90.94 146 THR A C 1
ATOM 1097 O O . THR A 1 146 ? -10.454 8.073 2.851 1.00 90.94 146 THR A O 1
ATOM 1100 N N . THR A 1 147 ? -9.021 9.601 2.037 1.00 95.69 147 THR A N 1
ATOM 1101 C CA . THR A 1 147 ? -8.506 8.763 0.944 1.00 95.69 147 THR A CA 1
ATOM 1102 C C . THR A 1 147 ? -6.998 8.609 1.066 1.00 95.69 147 THR A C 1
ATOM 1104 O O . THR A 1 147 ? -6.241 9.533 0.771 1.00 95.69 147 THR A O 1
ATOM 1107 N N . LEU A 1 148 ? -6.564 7.411 1.447 1.00 96.94 148 LEU A N 1
ATOM 1108 C CA . LEU A 1 148 ? -5.159 7.027 1.478 1.00 96.94 148 LEU A CA 1
ATOM 1109 C C . LEU A 1 148 ? -4.786 6.336 0.168 1.00 96.94 148 LEU A C 1
ATOM 1111 O O . LEU A 1 148 ? -5.512 5.468 -0.317 1.00 96.94 148 LEU A O 1
ATOM 1115 N N . ARG A 1 149 ? -3.654 6.718 -0.416 1.00 95.50 149 ARG A N 1
ATOM 1116 C CA . ARG A 1 149 ? -3.180 6.254 -1.714 1.00 95.50 149 ARG A CA 1
ATOM 1117 C C . ARG A 1 149 ? -1.683 5.979 -1.686 1.00 95.50 149 ARG A C 1
ATOM 1119 O O . ARG A 1 149 ? -0.877 6.841 -1.343 1.00 95.50 149 ARG A O 1
ATOM 1126 N N . GLY A 1 150 ? -1.322 4.781 -2.126 1.00 95.44 150 GLY A N 1
ATOM 1127 C CA . GLY A 1 150 ? 0.061 4.397 -2.330 1.00 95.44 150 GLY A CA 1
ATOM 1128 C C . GLY A 1 150 ? 0.728 5.169 -3.464 1.00 95.44 150 GLY A C 1
ATOM 1129 O O . GLY A 1 150 ? 0.081 5.587 -4.426 1.00 95.44 150 GLY A O 1
ATOM 1130 N N . ALA A 1 151 ? 2.042 5.363 -3.349 1.00 93.69 151 ALA A N 1
ATOM 1131 C CA . ALA A 1 151 ? 2.817 6.064 -4.368 1.00 93.69 151 ALA A CA 1
ATOM 1132 C C . ALA A 1 151 ? 2.764 5.333 -5.721 1.00 93.69 151 ALA A C 1
ATOM 1134 O O . ALA A 1 151 ? 2.636 4.108 -5.778 1.00 93.69 151 ALA A O 1
ATOM 1135 N N . VAL A 1 152 ? 2.887 6.087 -6.811 1.00 95.38 152 VAL A N 1
ATOM 1136 C CA . VAL A 1 152 ? 3.072 5.516 -8.149 1.00 95.38 152 VAL A CA 1
ATOM 1137 C C . VAL A 1 152 ? 4.540 5.129 -8.306 1.00 95.38 152 VAL A C 1
ATOM 1139 O O . VAL A 1 152 ? 5.418 5.901 -7.920 1.00 95.38 152 VAL A O 1
ATOM 1142 N N . GLY A 1 153 ? 4.805 3.947 -8.855 1.00 96.62 153 GLY A N 1
ATOM 1143 C CA . GLY A 1 153 ? 6.160 3.508 -9.165 1.00 96.62 153 GLY A CA 1
ATOM 1144 C C . GLY A 1 153 ? 6.834 4.398 -10.211 1.00 96.62 153 GLY A C 1
ATOM 1145 O O . GLY A 1 153 ? 6.179 5.057 -11.022 1.00 96.62 153 GLY A O 1
ATOM 1146 N N . GLU A 1 154 ? 8.163 4.417 -10.213 1.00 97.19 154 GLU A N 1
ATOM 1147 C CA . GLU A 1 154 ? 8.924 5.241 -11.154 1.00 97.19 154 GLU A CA 1
ATOM 1148 C C . GLU A 1 154 ? 8.736 4.789 -12.607 1.00 97.19 154 GLU A C 1
ATOM 1150 O O . GLU A 1 154 ? 8.529 3.611 -12.900 1.00 97.19 154 GLU A O 1
ATOM 1155 N N . THR A 1 155 ? 8.835 5.727 -13.548 1.00 97.44 155 THR A N 1
ATOM 1156 C CA . THR A 1 155 ? 8.836 5.367 -14.970 1.00 97.44 155 THR A CA 1
ATOM 1157 C C . THR A 1 155 ? 10.175 4.739 -15.343 1.00 97.44 155 THR A C 1
ATOM 1159 O O . THR A 1 155 ? 11.230 5.268 -14.999 1.00 97.44 155 THR A O 1
ATOM 1162 N N . GLY A 1 156 ? 10.136 3.629 -16.078 1.00 97.56 156 GLY A N 1
ATOM 1163 C CA . GLY A 1 156 ? 11.334 2.958 -16.560 1.00 97.56 156 GLY A CA 1
ATOM 1164 C C . GLY A 1 156 ? 12.193 3.864 -17.447 1.00 97.56 156 GLY A C 1
ATOM 1165 O O . GLY A 1 156 ? 11.701 4.743 -18.158 1.00 97.56 156 GLY A O 1
ATOM 1166 N N . THR A 1 157 ? 13.502 3.638 -17.434 1.00 97.94 157 THR A N 1
ATOM 1167 C CA . THR A 1 157 ? 14.453 4.437 -18.216 1.00 97.94 157 THR A CA 1
ATOM 1168 C C . THR A 1 157 ? 14.253 4.260 -19.723 1.00 97.94 157 THR A C 1
ATOM 1170 O O . THR A 1 157 ? 13.833 3.207 -20.204 1.00 97.94 157 THR A O 1
ATOM 1173 N N . THR A 1 158 ? 14.576 5.289 -20.507 1.00 97.81 158 THR A N 1
ATOM 1174 C CA . THR A 1 158 ? 14.573 5.152 -21.971 1.00 97.81 158 THR A CA 1
ATOM 1175 C C . THR A 1 158 ? 15.778 4.324 -22.419 1.00 97.81 158 THR A C 1
ATOM 1177 O O . THR A 1 158 ? 16.895 4.554 -21.957 1.00 97.81 158 THR A O 1
ATOM 1180 N N . GLY A 1 159 ? 15.561 3.367 -23.321 1.00 97.38 159 GLY A N 1
ATOM 1181 C CA . GLY A 1 159 ? 16.629 2.555 -23.894 1.00 97.38 159 GLY A CA 1
ATOM 1182 C C . GLY A 1 159 ? 17.627 3.402 -24.689 1.00 97.38 159 GLY A C 1
ATOM 1183 O O . GLY A 1 159 ? 17.269 4.415 -25.290 1.00 97.38 159 GLY A O 1
ATOM 1184 N N . ALA A 1 160 ? 18.893 2.990 -24.717 1.00 97.31 160 ALA A N 1
ATOM 1185 C CA . ALA A 1 160 ? 19.923 3.709 -25.461 1.00 97.31 160 ALA A CA 1
ATOM 1186 C C . ALA A 1 160 ? 19.714 3.617 -26.981 1.00 97.31 160 ALA A C 1
ATOM 1188 O O . ALA A 1 160 ? 19.264 2.593 -27.506 1.00 97.31 160 ALA A O 1
ATOM 1189 N N . THR A 1 161 ? 20.095 4.679 -27.690 1.00 96.75 161 THR A N 1
ATOM 1190 C CA . THR A 1 161 ? 20.098 4.696 -29.155 1.00 96.75 161 THR A CA 1
ATOM 1191 C C . THR A 1 161 ? 21.126 3.705 -29.699 1.00 96.75 161 THR A C 1
ATOM 1193 O O . THR A 1 161 ? 22.239 3.608 -29.180 1.00 96.75 161 THR A O 1
ATOM 1196 N N . GLY A 1 162 ? 20.766 2.975 -30.755 1.00 95.00 162 GLY A N 1
ATOM 1197 C CA . GLY A 1 162 ? 21.681 2.055 -31.422 1.00 95.00 162 GLY A CA 1
ATOM 1198 C C . GLY A 1 162 ? 22.895 2.782 -32.023 1.00 95.00 162 GLY A C 1
ATOM 1199 O O . GLY A 1 162 ? 22.796 3.954 -32.394 1.00 95.00 162 GLY A O 1
ATOM 1200 N N . PRO A 1 163 ? 24.055 2.119 -32.149 1.00 94.06 163 PRO A N 1
ATOM 1201 C CA . PRO A 1 163 ? 25.244 2.738 -32.728 1.00 94.06 163 PRO A CA 1
ATOM 1202 C C . PRO A 1 163 ? 25.048 3.089 -34.206 1.00 94.06 163 PRO A C 1
ATOM 1204 O O . PRO A 1 163 ? 24.341 2.397 -34.939 1.00 94.06 163 PRO A O 1
ATOM 1207 N N . THR A 1 164 ? 25.720 4.139 -34.670 1.00 92.88 164 THR A N 1
ATOM 1208 C CA . THR A 1 164 ? 25.744 4.486 -36.096 1.00 92.88 164 THR A CA 1
ATOM 1209 C C . THR A 1 164 ? 26.470 3.406 -36.900 1.00 92.88 164 THR A C 1
ATOM 1211 O O . THR A 1 164 ? 27.521 2.913 -36.489 1.00 92.88 164 THR A O 1
ATOM 1214 N N . GLY A 1 165 ? 25.918 3.042 -38.057 1.00 87.25 165 GLY A N 1
ATOM 1215 C CA . GLY A 1 165 ? 26.524 2.077 -38.967 1.00 87.25 165 GLY A CA 1
ATOM 1216 C C . GLY A 1 165 ? 27.865 2.566 -39.519 1.00 87.25 165 GLY A C 1
ATOM 1217 O O . GLY A 1 165 ? 28.108 3.766 -39.647 1.00 87.25 165 GLY A O 1
ATOM 1218 N N . SER A 1 166 ? 28.748 1.630 -39.871 1.00 85.06 166 SER A N 1
ATOM 1219 C CA . SER A 1 166 ? 30.084 1.969 -40.375 1.00 85.06 166 SER A CA 1
ATOM 1220 C C . SER A 1 166 ? 30.025 2.783 -41.673 1.00 85.06 166 SER A C 1
ATOM 1222 O O . SER A 1 166 ? 29.284 2.448 -42.602 1.00 85.06 166 SER A O 1
ATOM 1224 N N . ASN A 1 167 ? 30.834 3.836 -41.764 1.00 79.06 167 ASN A N 1
ATOM 1225 C CA . ASN A 1 167 ? 31.028 4.569 -43.012 1.00 79.06 167 ASN A CA 1
ATOM 1226 C C . ASN A 1 167 ? 31.917 3.760 -43.970 1.00 79.06 167 ASN A C 1
ATOM 1228 O O . ASN A 1 167 ? 32.810 3.044 -43.528 1.00 79.06 167 ASN A O 1
ATOM 1232 N N . ASN A 1 168 ? 31.732 3.939 -45.281 1.00 65.50 168 ASN A N 1
ATOM 1233 C CA . ASN A 1 168 ? 32.555 3.320 -46.328 1.00 65.50 168 ASN A CA 1
ATOM 1234 C C . ASN A 1 168 ? 32.611 1.784 -46.233 1.00 65.50 168 ASN A C 1
ATOM 1236 O O . ASN A 1 168 ? 33.684 1.218 -46.018 1.00 65.50 168 ASN A O 1
ATOM 1240 N N . GLY A 1 169 ? 31.472 1.101 -46.409 1.00 57.59 169 GLY A N 1
ATOM 1241 C CA . GLY A 1 169 ? 31.449 -0.364 -46.422 1.00 57.59 169 GLY A CA 1
ATOM 1242 C C . GLY A 1 169 ? 32.462 -0.970 -47.397 1.00 57.59 169 GLY A C 1
ATOM 1243 O O . GLY A 1 169 ? 32.899 -0.324 -48.352 1.00 57.59 169 GLY A O 1
ATOM 1244 N N . THR A 1 170 ? 32.850 -2.208 -47.096 1.00 52.41 170 THR A N 1
ATOM 1245 C CA . THR A 1 170 ? 33.938 -2.993 -47.692 1.00 52.41 170 THR A CA 1
ATOM 1246 C C . THR A 1 170 ? 34.236 -2.615 -49.145 1.00 52.41 170 THR A C 1
ATOM 1248 O O . THR A 1 170 ? 33.425 -2.850 -50.040 1.00 52.41 170 THR A O 1
ATOM 1251 N N . ARG A 1 171 ? 35.420 -2.034 -49.393 1.00 54.28 171 ARG A N 1
ATOM 1252 C CA . ARG A 1 171 ? 35.939 -1.822 -50.752 1.00 54.28 171 ARG A CA 1
ATOM 1253 C C . ARG A 1 171 ? 36.141 -3.186 -51.409 1.00 54.28 171 ARG A C 1
ATOM 1255 O O . ARG A 1 171 ? 37.147 -3.843 -51.151 1.00 54.28 171 ARG A O 1
ATOM 1262 N N . ILE A 1 172 ? 35.210 -3.611 -52.257 1.00 52.00 172 ILE A N 1
ATOM 1263 C CA . ILE A 1 172 ? 35.413 -4.803 -53.081 1.00 52.00 172 ILE A CA 1
ATOM 1264 C C . ILE A 1 172 ? 36.382 -4.414 -54.200 1.00 52.00 172 ILE A C 1
ATOM 1266 O O . ILE A 1 172 ? 36.082 -3.568 -55.046 1.00 52.00 172 ILE A O 1
ATOM 1270 N N . ARG A 1 173 ? 37.587 -4.987 -54.152 1.00 49.59 173 ARG A N 1
ATOM 1271 C CA . ARG A 1 173 ? 38.604 -4.849 -55.195 1.00 49.59 173 ARG A CA 1
ATOM 1272 C C . ARG A 1 173 ? 38.378 -5.979 -56.201 1.00 49.59 173 ARG A C 1
ATOM 1274 O O . ARG A 1 173 ? 38.883 -7.079 -56.010 1.00 49.59 173 ARG A O 1
ATOM 1281 N N . THR A 1 174 ? 37.594 -5.723 -57.243 1.00 43.69 174 THR A N 1
ATOM 1282 C CA . THR A 1 174 ? 37.415 -6.666 -58.358 1.00 43.69 174 THR A CA 1
ATOM 1283 C C . THR A 1 174 ? 38.207 -6.127 -59.549 1.00 43.69 174 THR A C 1
ATOM 1285 O O . THR A 1 174 ? 37.732 -5.258 -60.274 1.00 43.69 174 THR A O 1
ATOM 1288 N N . GLY A 1 175 ? 39.455 -6.577 -59.719 1.00 51.19 175 GLY A N 1
ATOM 1289 C CA . GLY A 1 175 ? 40.337 -6.098 -60.794 1.00 51.19 175 GLY A CA 1
ATOM 1290 C C . GLY A 1 175 ? 40.718 -4.610 -60.690 1.00 51.19 175 GLY A C 1
ATOM 1291 O O . GLY A 1 175 ? 40.752 -4.041 -59.597 1.00 51.19 175 GLY A O 1
ATOM 1292 N N . ASN A 1 176 ? 40.999 -3.975 -61.838 1.00 47.19 176 ASN A N 1
ATOM 1293 C CA . ASN A 1 176 ? 41.391 -2.557 -61.967 1.00 47.19 176 ASN A CA 1
ATOM 1294 C C . ASN A 1 176 ? 40.255 -1.559 -61.631 1.00 47.19 176 ASN A C 1
ATOM 1296 O O . ASN A 1 176 ? 40.380 -0.360 -61.870 1.00 47.19 176 ASN A O 1
ATOM 1300 N N . SER A 1 177 ? 39.158 -2.042 -61.045 1.00 48.03 177 SER A N 1
ATOM 1301 C CA . SER A 1 177 ? 37.917 -1.306 -60.834 1.00 48.03 177 SER A CA 1
ATOM 1302 C C . SER A 1 177 ? 37.607 -1.189 -59.340 1.00 48.03 177 SER A C 1
ATOM 1304 O O . SER A 1 177 ? 37.499 -2.186 -58.624 1.00 48.03 177 SER A O 1
ATOM 1306 N N . ARG A 1 178 ? 37.446 0.042 -58.835 1.00 53.78 178 ARG A N 1
ATOM 1307 C CA . ARG A 1 178 ? 37.047 0.300 -57.439 1.00 53.78 178 ARG A CA 1
ATOM 1308 C C . ARG A 1 178 ? 35.520 0.305 -57.342 1.00 53.78 178 ARG A C 1
ATOM 1310 O O . ARG A 1 178 ? 34.890 1.274 -57.754 1.00 53.78 178 ARG A O 1
ATOM 1317 N N . ALA A 1 179 ? 34.930 -0.762 -56.805 1.00 52.41 179 ALA A N 1
ATOM 1318 C CA . ALA A 1 179 ? 33.484 -0.839 -56.606 1.00 52.41 179 ALA A CA 1
ATOM 1319 C C . ALA A 1 179 ? 33.011 0.048 -55.438 1.00 52.41 179 ALA A C 1
ATOM 1321 O O . ALA A 1 179 ? 33.703 0.238 -54.434 1.00 52.41 179 ALA A O 1
ATOM 1322 N N . THR A 1 180 ? 31.803 0.586 -55.589 1.00 58.56 180 THR A N 1
ATOM 1323 C CA . THR A 1 180 ? 31.092 1.431 -54.624 1.00 58.56 180 THR A CA 1
ATOM 1324 C C . THR A 1 180 ? 30.685 0.639 -53.380 1.00 58.56 180 THR A C 1
ATOM 1326 O O . THR A 1 180 ? 29.953 -0.341 -53.487 1.00 58.56 180 THR A O 1
ATOM 1329 N N . GLY A 1 181 ? 31.117 1.071 -52.194 1.00 64.31 181 GLY A N 1
ATOM 1330 C CA . GLY A 1 181 ? 30.727 0.458 -50.920 1.00 64.31 181 GLY A CA 1
ATOM 1331 C C . GLY A 1 181 ? 29.441 1.064 -50.353 1.00 64.31 181 GLY A C 1
ATOM 1332 O O . GLY A 1 181 ? 29.334 2.287 -50.242 1.00 64.31 181 GLY A O 1
ATOM 1333 N N . ARG A 1 182 ? 28.467 0.234 -49.963 1.00 73.44 182 ARG A N 1
ATOM 1334 C CA . ARG A 1 182 ? 27.277 0.684 -49.217 1.00 73.44 182 ARG A CA 1
ATOM 1335 C C . ARG A 1 182 ? 27.659 1.014 -47.772 1.00 73.44 182 ARG A C 1
ATOM 1337 O O . ARG A 1 182 ? 28.489 0.321 -47.196 1.00 73.44 182 ARG A O 1
ATOM 1344 N N . GLY A 1 183 ? 27.058 2.037 -47.171 1.00 80.75 183 GLY A N 1
ATOM 1345 C CA . GLY A 1 183 ? 27.207 2.274 -45.733 1.00 80.75 183 GLY A CA 1
ATOM 1346 C C . GLY A 1 183 ? 26.682 1.097 -44.899 1.00 80.75 183 GLY A C 1
ATOM 1347 O O . GLY A 1 183 ? 25.766 0.385 -45.316 1.00 80.75 183 GLY A O 1
ATOM 1348 N N . GLY A 1 184 ? 27.264 0.876 -43.722 1.00 84.62 184 GLY A N 1
ATOM 1349 C CA . GLY A 1 184 ? 26.826 -0.159 -42.787 1.00 84.62 184 GLY A CA 1
ATOM 1350 C C . GLY A 1 184 ? 25.434 0.128 -42.221 1.00 84.62 184 GLY A C 1
ATOM 1351 O O . GLY A 1 184 ? 25.028 1.281 -42.103 1.00 84.62 184 GLY A O 1
ATOM 1352 N N . VAL A 1 185 ? 24.695 -0.916 -41.857 1.00 89.00 185 VAL A N 1
ATOM 1353 C CA . VAL A 1 185 ? 23.384 -0.768 -41.206 1.00 89.00 185 VAL A CA 1
ATOM 1354 C C . VAL A 1 185 ? 23.574 -0.206 -39.794 1.00 89.00 185 VAL A C 1
ATOM 1356 O O . VAL A 1 185 ? 24.507 -0.606 -39.097 1.00 89.00 185 VAL A O 1
ATOM 1359 N N . GLY A 1 186 ? 22.717 0.730 -39.382 1.00 91.50 186 GLY A N 1
ATOM 1360 C CA . GLY A 1 186 ? 22.699 1.229 -38.007 1.00 91.50 186 GLY A CA 1
ATOM 1361 C C . GLY A 1 186 ? 22.346 0.125 -37.007 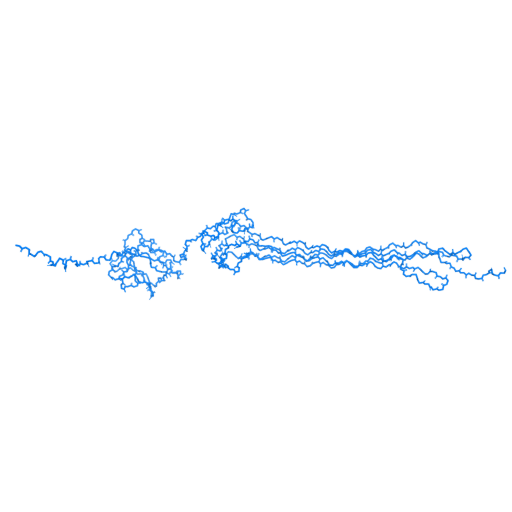1.00 91.50 186 GLY A C 1
ATOM 1362 O O . GLY A 1 186 ? 21.594 -0.800 -37.314 1.00 91.50 186 GLY A O 1
ATOM 1363 N N . GLY A 1 187 ? 22.891 0.198 -35.798 1.00 92.38 187 GLY A N 1
ATOM 1364 C CA . GLY A 1 187 ? 22.619 -0.777 -34.748 1.00 92.38 187 GLY A CA 1
ATOM 1365 C C . GLY A 1 187 ? 21.198 -0.674 -34.195 1.00 92.38 187 GLY A C 1
ATOM 1366 O O . GLY A 1 187 ? 20.531 0.353 -34.316 1.00 92.38 187 GLY A O 1
ATOM 1367 N N . VAL A 1 188 ? 20.722 -1.752 -33.579 1.00 95.44 188 VAL A N 1
ATOM 1368 C CA . VAL A 1 188 ? 19.393 -1.794 -32.954 1.00 95.44 188 VAL A CA 1
ATOM 1369 C C . VAL A 1 188 ? 19.412 -1.008 -31.640 1.00 95.44 188 VAL A C 1
ATOM 1371 O O . VAL A 1 188 ? 20.381 -1.094 -30.888 1.00 95.44 188 VAL A O 1
ATOM 1374 N N . GLY A 1 189 ? 18.359 -0.232 -31.372 1.00 96.56 189 GLY A N 1
ATOM 1375 C CA . GLY A 1 189 ? 18.188 0.451 -30.087 1.00 96.56 189 GLY A CA 1
ATOM 1376 C C . GLY A 1 189 ? 17.989 -0.533 -28.929 1.00 96.56 189 GLY A C 1
ATOM 1377 O O . GLY A 1 189 ? 17.460 -1.630 -29.114 1.00 96.56 189 GLY A O 1
ATOM 1378 N N . LEU A 1 190 ? 18.403 -0.159 -27.719 1.00 97.50 190 LEU A N 1
ATOM 1379 C CA . LEU A 1 190 ? 18.242 -1.020 -26.543 1.00 97.50 190 LEU A CA 1
ATOM 1380 C C . LEU A 1 190 ? 16.803 -0.994 -26.009 1.00 97.50 190 LEU A C 1
ATOM 1382 O O . LEU A 1 190 ? 16.046 -0.052 -26.248 1.00 97.50 190 LEU A O 1
ATOM 1386 N N . LYS A 1 191 ? 16.426 -2.039 -25.265 1.00 97.62 191 LYS A N 1
ATOM 1387 C CA . LYS A 1 191 ? 15.125 -2.122 -24.591 1.00 97.62 191 LYS A CA 1
ATOM 1388 C C . LYS A 1 191 ? 14.976 -1.000 -23.549 1.00 97.62 191 LYS A C 1
ATOM 1390 O O . LYS A 1 191 ? 15.947 -0.660 -22.877 1.00 97.62 191 LYS A O 1
ATOM 1395 N N . GLY A 1 192 ? 13.766 -0.457 -23.407 1.00 98.00 192 GLY A N 1
ATOM 1396 C CA . GLY A 1 192 ? 13.421 0.438 -22.296 1.00 98.00 192 GLY A CA 1
ATOM 1397 C C . GLY A 1 192 ? 13.416 -0.278 -20.937 1.00 98.00 192 GLY A C 1
ATOM 1398 O O . GLY A 1 192 ? 13.143 -1.476 -20.850 1.00 98.00 192 GLY A O 1
ATOM 1399 N N . GLY A 1 193 ? 13.710 0.446 -19.860 1.00 98.06 193 GLY A N 1
ATOM 1400 C CA . GLY A 1 193 ? 13.675 -0.082 -18.497 1.00 98.06 193 GLY A CA 1
ATOM 1401 C C . GLY A 1 193 ? 12.264 -0.480 -18.053 1.00 98.06 193 GLY A C 1
ATOM 1402 O O . GLY A 1 193 ? 11.271 0.066 -18.534 1.00 98.06 193 GLY A O 1
ATOM 1403 N N . THR A 1 194 ? 12.162 -1.432 -17.128 1.00 97.75 194 THR A N 1
ATOM 1404 C CA . THR A 1 194 ? 10.885 -1.780 -16.484 1.00 97.75 194 THR A CA 1
ATOM 1405 C C . THR A 1 194 ? 10.456 -0.660 -15.533 1.00 97.75 194 THR A C 1
ATOM 1407 O O . THR A 1 194 ? 11.310 -0.055 -14.886 1.00 97.75 194 THR A O 1
ATOM 1410 N N . GLY A 1 195 ? 9.155 -0.373 -15.455 1.00 97.81 195 GLY A N 1
ATOM 1411 C CA . GLY A 1 195 ? 8.612 0.561 -14.466 1.00 97.81 195 GLY A CA 1
ATOM 1412 C C . GLY A 1 195 ? 8.784 0.058 -13.029 1.00 97.81 195 GLY A C 1
ATOM 1413 O O . GLY A 1 195 ? 8.838 -1.146 -12.781 1.00 97.81 195 GLY A O 1
ATOM 1414 N N . GLY A 1 196 ? 8.874 0.979 -12.074 1.00 97.50 196 GLY A N 1
ATOM 1415 C CA . GLY A 1 196 ? 9.017 0.670 -10.653 1.00 97.50 196 GLY A CA 1
ATOM 1416 C C . GLY A 1 196 ? 7.736 0.121 -10.020 1.00 97.50 196 GLY A C 1
ATOM 1417 O O . GLY A 1 196 ? 6.633 0.305 -10.536 1.00 97.50 196 GLY A O 1
ATOM 1418 N N . THR A 1 197 ? 7.879 -0.534 -8.872 1.00 96.81 197 THR A N 1
ATOM 1419 C CA . THR A 1 197 ? 6.751 -1.016 -8.063 1.00 96.81 197 THR A CA 1
ATOM 1420 C C . THR A 1 197 ? 6.025 0.150 -7.389 1.00 96.81 197 THR A C 1
ATOM 1422 O O . THR A 1 197 ? 6.662 1.101 -6.935 1.00 96.81 197 THR A O 1
ATOM 1425 N N . GLY A 1 198 ? 4.694 0.081 -7.317 1.00 95.62 198 GLY A N 1
ATOM 1426 C CA . GLY A 1 198 ? 3.900 1.031 -6.537 1.00 95.62 198 GLY A CA 1
ATOM 1427 C C . GLY A 1 198 ? 4.246 1.004 -5.044 1.00 95.62 198 GLY A C 1
ATOM 1428 O O . GLY A 1 198 ? 4.668 -0.016 -4.508 1.00 95.62 198 GLY A O 1
ATOM 1429 N N . GLY A 1 199 ? 4.068 2.128 -4.355 1.00 94.00 199 GLY A N 1
ATOM 1430 C CA . GLY A 1 199 ? 4.304 2.233 -2.912 1.00 94.00 199 GLY A CA 1
ATOM 1431 C C . GLY A 1 199 ? 3.069 1.927 -2.061 1.00 94.00 199 GLY A C 1
ATOM 1432 O O . GLY A 1 199 ? 1.963 1.765 -2.562 1.00 94.00 199 GLY A O 1
ATOM 1433 N N . TRP A 1 200 ? 3.243 1.936 -0.745 1.00 95.31 200 TRP A N 1
ATOM 1434 C CA . TRP A 1 200 ? 2.172 1.718 0.231 1.00 95.31 200 TRP A CA 1
ATOM 1435 C C . TRP A 1 200 ? 1.402 2.994 0.587 1.00 95.31 200 TRP A C 1
ATOM 1437 O O . TRP A 1 200 ? 1.921 4.105 0.435 1.00 95.31 200 TRP A O 1
ATOM 1447 N N . ALA A 1 201 ? 0.166 2.827 1.068 1.00 96.25 201 ALA A N 1
ATOM 1448 C CA . ALA A 1 201 ? -0.700 3.894 1.577 1.00 96.25 201 ALA A CA 1
ATOM 1449 C C . ALA A 1 201 ? -0.596 4.042 3.105 1.00 96.25 201 ALA A C 1
ATOM 1451 O O . ALA A 1 201 ? -0.585 5.162 3.617 1.00 96.25 201 ALA A O 1
ATOM 1452 N N . ILE A 1 202 ? -0.466 2.916 3.815 1.00 96.75 202 ILE A N 1
ATOM 1453 C CA . ILE A 1 202 ? -0.224 2.849 5.261 1.00 96.75 202 ILE A CA 1
ATOM 1454 C C . ILE A 1 202 ? 1.064 2.065 5.523 1.00 96.75 202 ILE A C 1
ATOM 1456 O O . ILE A 1 202 ? 1.301 1.036 4.897 1.00 96.75 202 ILE A O 1
ATOM 1460 N N . ASP A 1 203 ? 1.874 2.538 6.457 1.00 96.69 203 ASP A N 1
ATOM 1461 C CA . ASP A 1 203 ? 3.088 1.876 6.923 1.00 96.69 203 ASP A CA 1
ATOM 1462 C C . ASP A 1 203 ? 3.001 1.615 8.427 1.00 96.69 203 ASP A C 1
ATOM 1464 O O . ASP A 1 203 ? 2.777 2.536 9.222 1.00 96.69 203 ASP A O 1
ATOM 1468 N N . LEU A 1 204 ? 3.149 0.337 8.783 1.00 96.69 204 LEU A N 1
ATOM 1469 C CA . LEU A 1 204 ? 3.088 -0.192 10.143 1.00 96.69 204 LEU A CA 1
ATOM 1470 C C . LEU A 1 204 ? 4.470 -0.368 10.790 1.00 96.69 204 LEU A C 1
ATOM 1472 O O . LEU A 1 204 ? 4.575 -0.993 11.847 1.00 96.69 204 LEU A O 1
ATOM 1476 N N . ALA A 1 205 ? 5.530 0.200 10.211 1.00 95.25 205 ALA A N 1
ATOM 1477 C CA . ALA A 1 205 ? 6.853 0.208 10.823 1.00 95.25 205 ALA A CA 1
ATOM 1478 C C . ALA A 1 205 ? 6.780 0.687 12.286 1.00 95.25 205 ALA A C 1
ATOM 1480 O O . ALA A 1 205 ? 6.206 1.733 12.592 1.00 95.25 205 ALA A O 1
ATOM 1481 N N . GLY A 1 206 ? 7.350 -0.107 13.196 1.00 92.38 206 GLY A N 1
ATOM 1482 C CA . GLY A 1 206 ? 7.318 0.138 14.643 1.00 92.38 206 GLY A CA 1
ATOM 1483 C C . GLY A 1 206 ? 6.177 -0.549 15.404 1.00 92.38 206 GLY A C 1
ATOM 1484 O O . GLY A 1 206 ? 6.213 -0.562 16.630 1.00 92.38 206 GLY A O 1
ATOM 1485 N N . PHE A 1 207 ? 5.210 -1.174 14.723 1.00 94.75 207 PHE A N 1
ATOM 1486 C CA . PHE A 1 207 ? 4.092 -1.899 15.351 1.00 94.75 207 PHE A CA 1
ATOM 1487 C C . PHE A 1 207 ? 4.294 -3.423 15.410 1.00 94.75 207 PHE A C 1
ATOM 1489 O O . PHE A 1 207 ? 3.344 -4.158 15.670 1.00 94.75 207 PHE A O 1
ATOM 1496 N N . SER A 1 208 ? 5.520 -3.912 15.202 1.00 94.19 208 SER A N 1
ATOM 1497 C CA . SER A 1 208 ? 5.846 -5.341 15.329 1.00 94.19 208 SER A CA 1
ATOM 1498 C C . SER A 1 208 ? 5.464 -5.877 16.720 1.00 94.19 208 SER A C 1
ATOM 1500 O O . SER A 1 208 ? 5.674 -5.218 17.744 1.00 94.19 208 SER A O 1
ATOM 1502 N N . GLY A 1 209 ? 4.832 -7.052 16.752 1.00 88.00 209 GLY A N 1
ATOM 1503 C CA . GLY A 1 209 ? 4.292 -7.687 17.956 1.00 88.00 209 GLY A CA 1
ATOM 1504 C C . GLY A 1 209 ? 3.034 -7.021 18.523 1.00 88.00 209 GLY A C 1
ATOM 1505 O O . GLY A 1 209 ? 2.600 -7.377 19.620 1.00 88.00 209 GLY A O 1
ATOM 1506 N N . LYS A 1 210 ? 2.451 -6.037 17.824 1.00 89.94 210 LYS A N 1
ATOM 1507 C CA . LYS A 1 210 ? 1.223 -5.345 18.242 1.00 89.94 210 LYS A CA 1
ATOM 1508 C C . LYS A 1 210 ? 0.012 -5.871 17.486 1.00 89.94 210 LYS A C 1
ATOM 1510 O O . LYS A 1 210 ? 0.114 -6.388 16.375 1.00 89.94 210 LYS A O 1
ATOM 1515 N N . LYS A 1 211 ? -1.162 -5.646 18.074 1.00 91.75 211 LYS A N 1
ATOM 1516 C CA . LYS A 1 211 ? -2.441 -5.836 17.393 1.00 91.75 211 LYS A CA 1
ATOM 1517 C C . LYS A 1 211 ? -2.930 -4.518 16.823 1.00 91.75 211 LYS A C 1
ATOM 1519 O O . LYS A 1 211 ? -3.151 -3.568 17.573 1.00 91.75 211 LYS A O 1
ATOM 1524 N N . VAL A 1 212 ? -3.144 -4.465 15.514 1.00 94.75 212 VAL A N 1
ATOM 1525 C CA . VAL A 1 212 ? -3.624 -3.262 14.827 1.00 94.75 212 VAL A CA 1
ATOM 1526 C C . VAL A 1 212 ? -4.918 -3.596 14.106 1.00 94.75 212 VAL A C 1
ATOM 1528 O O . VAL A 1 212 ? -4.952 -4.408 13.190 1.00 94.75 212 VAL A O 1
ATOM 1531 N N . THR A 1 213 ? -6.009 -2.962 14.523 1.00 93.06 213 THR A N 1
ATOM 1532 C CA . THR A 1 213 ? -7.296 -3.044 13.830 1.00 93.06 213 THR A CA 1
ATOM 1533 C C . THR A 1 213 ? -7.507 -1.774 13.024 1.00 93.06 213 THR A C 1
ATOM 1535 O O . THR A 1 213 ? -7.601 -0.694 13.602 1.00 93.06 213 THR A O 1
ATOM 1538 N N . ILE A 1 214 ? -7.602 -1.894 11.703 1.00 94.75 214 ILE A N 1
ATOM 1539 C CA . ILE A 1 214 ? -7.932 -0.787 10.806 1.00 94.75 214 ILE A CA 1
ATOM 1540 C C . ILE A 1 214 ? -9.412 -0.888 10.442 1.00 94.75 214 ILE A C 1
ATOM 1542 O O . ILE A 1 214 ? -9.838 -1.812 9.747 1.00 94.75 214 ILE A O 1
ATOM 1546 N N . LEU A 1 215 ? -10.188 0.087 10.905 1.00 92.75 215 LEU A N 1
ATOM 1547 C CA . LEU A 1 215 ? -11.565 0.316 10.498 1.00 92.75 215 LEU A CA 1
ATOM 1548 C C . LEU A 1 215 ? -11.572 1.266 9.296 1.00 92.75 215 LEU A C 1
ATOM 1550 O O . LEU A 1 215 ? -11.438 2.482 9.441 1.00 92.75 215 LEU A O 1
ATOM 1554 N N . ASN A 1 216 ? -11.708 0.700 8.104 1.00 94.38 216 ASN A N 1
ATOM 1555 C CA . ASN A 1 216 ? -11.751 1.436 6.852 1.00 94.38 216 ASN A CA 1
ATOM 1556 C C . ASN A 1 216 ? -13.185 1.863 6.516 1.00 94.38 216 ASN A C 1
ATOM 1558 O O . ASN A 1 216 ? -13.962 1.078 5.983 1.00 94.38 216 ASN A O 1
ATOM 1562 N N . ILE A 1 217 ? -13.546 3.105 6.824 1.00 90.12 217 ILE A N 1
ATOM 1563 C CA . ILE A 1 217 ? -14.834 3.708 6.441 1.00 90.12 217 ILE A CA 1
ATOM 1564 C C . ILE A 1 217 ? -14.665 4.576 5.182 1.00 90.12 217 ILE A C 1
ATOM 1566 O O . ILE A 1 217 ? -15.610 4.756 4.417 1.00 90.12 217 ILE A O 1
ATOM 1570 N N . GLY A 1 218 ? -13.453 5.083 4.945 1.00 92.25 218 GLY A N 1
ATOM 1571 C CA . GLY A 1 218 ? -13.062 5.812 3.740 1.00 92.25 218 GLY A CA 1
ATOM 1572 C C . GLY A 1 218 ? -12.522 4.913 2.631 1.00 92.25 218 GLY A C 1
ATOM 1573 O O . GLY A 1 218 ? -13.109 3.883 2.286 1.00 92.25 218 GLY A O 1
ATOM 1574 N N . SER A 1 219 ? -11.404 5.339 2.037 1.00 95.00 219 SER A N 1
ATOM 1575 C CA . SER A 1 219 ? -10.731 4.638 0.939 1.00 95.00 219 SER A CA 1
ATOM 1576 C C . SER A 1 219 ? -9.253 4.404 1.234 1.00 95.00 219 SER A C 1
ATOM 1578 O O . SER A 1 219 ? -8.509 5.340 1.521 1.00 95.00 219 SER A O 1
ATOM 1580 N N . ILE A 1 220 ? -8.811 3.155 1.078 1.00 97.12 220 ILE A N 1
ATOM 1581 C CA . ILE A 1 220 ? -7.397 2.767 1.080 1.00 97.12 220 ILE A CA 1
ATOM 1582 C C . ILE A 1 220 ? -7.085 2.204 -0.303 1.00 97.12 220 ILE A C 1
ATOM 1584 O O . ILE A 1 220 ? -7.703 1.231 -0.733 1.00 97.12 220 ILE A O 1
ATOM 1588 N N . ILE A 1 221 ? -6.139 2.826 -1.000 1.00 96.00 221 ILE A N 1
ATOM 1589 C CA . ILE A 1 221 ? -5.794 2.522 -2.388 1.00 96.00 221 ILE A CA 1
ATOM 1590 C C . ILE A 1 221 ? -4.323 2.137 -2.448 1.00 96.00 221 ILE A C 1
ATOM 1592 O O . ILE A 1 221 ? -3.460 2.920 -2.052 1.00 96.00 221 ILE A O 1
ATOM 1596 N N . SER A 1 222 ? -4.019 0.949 -2.959 1.00 95.06 222 SER A N 1
ATOM 1597 C CA . SER A 1 222 ? -2.635 0.499 -3.092 1.00 95.06 222 SER A CA 1
ATOM 1598 C C . SER A 1 222 ? -1.879 1.264 -4.189 1.00 95.06 222 SER A C 1
ATOM 1600 O O . SER A 1 222 ? -2.477 1.927 -5.049 1.00 95.06 222 SER A O 1
ATOM 1602 N N . GLY A 1 223 ? -0.546 1.237 -4.128 1.00 94.69 223 GLY A N 1
ATOM 1603 C CA . GLY A 1 223 ? 0.297 1.952 -5.082 1.00 94.69 223 GLY A CA 1
ATOM 1604 C C . GLY A 1 223 ? 0.163 1.419 -6.497 1.00 94.69 223 GLY A C 1
ATOM 1605 O O . GLY A 1 223 ? 0.077 0.214 -6.726 1.00 94.69 223 GLY A O 1
ATOM 1606 N N . GLN A 1 224 ? 0.188 2.330 -7.461 1.00 95.69 224 GLN A N 1
ATOM 1607 C CA . GLN A 1 224 ? 0.145 1.993 -8.882 1.00 95.69 224 GLN A CA 1
ATOM 1608 C C . GLN A 1 224 ? 1.550 1.640 -9.371 1.00 95.69 224 GLN A C 1
ATOM 1610 O O . GLN A 1 224 ? 2.518 2.289 -8.975 1.00 95.69 224 GLN A O 1
ATOM 1615 N N . GLY A 1 225 ? 1.670 0.661 -10.259 1.00 97.19 225 GLY A N 1
ATOM 1616 C CA . GLY A 1 225 ? 2.932 0.384 -10.933 1.00 97.19 225 GLY A CA 1
ATOM 1617 C C . GLY A 1 225 ? 3.352 1.530 -11.853 1.00 97.19 225 GLY A C 1
ATOM 1618 O O . GLY A 1 225 ? 2.519 2.180 -12.487 1.00 97.19 225 GLY A O 1
ATOM 1619 N N . GLY A 1 226 ? 4.656 1.782 -11.937 1.00 97.50 226 GLY A N 1
ATOM 1620 C CA . GLY A 1 226 ? 5.217 2.796 -12.825 1.00 97.50 226 GLY A CA 1
ATOM 1621 C C . GLY A 1 226 ? 5.129 2.404 -14.296 1.00 97.50 226 GLY A C 1
ATOM 1622 O O . GLY A 1 226 ? 5.105 1.224 -14.640 1.00 97.50 226 GLY A O 1
ATOM 1623 N N . MET A 1 227 ? 5.096 3.381 -15.201 1.00 97.75 227 MET A N 1
ATOM 1624 C CA . MET A 1 227 ? 5.094 3.088 -16.639 1.00 97.75 227 MET A CA 1
ATOM 1625 C C . MET A 1 227 ? 6.417 2.455 -17.083 1.00 97.75 227 MET A C 1
ATOM 1627 O O . MET A 1 227 ? 7.485 2.789 -16.573 1.00 97.75 227 MET A O 1
ATOM 1631 N N . GLY A 1 228 ? 6.367 1.571 -18.075 1.00 98.00 228 GLY A N 1
ATOM 1632 C CA . GLY A 1 228 ? 7.563 1.065 -18.732 1.00 98.00 228 GLY A CA 1
ATOM 1633 C C . GLY A 1 228 ? 8.278 2.151 -19.533 1.00 98.00 228 GLY A C 1
ATOM 1634 O O . GLY A 1 228 ? 7.656 3.042 -20.112 1.00 98.00 228 GLY A O 1
ATOM 1635 N N . GLY A 1 229 ? 9.602 2.064 -19.592 1.00 97.94 229 GLY A N 1
ATOM 1636 C CA . GLY A 1 229 ? 10.430 2.999 -20.338 1.00 97.94 229 GLY A CA 1
ATOM 1637 C C . GLY A 1 229 ? 10.277 2.856 -21.848 1.00 97.94 229 GLY A C 1
ATOM 1638 O O . GLY A 1 229 ? 9.997 1.775 -22.376 1.00 97.94 229 GLY A O 1
ATOM 1639 N N . LYS A 1 230 ? 10.495 3.951 -22.576 1.00 98.06 230 LYS A N 1
ATOM 1640 C CA . LYS A 1 230 ? 10.518 3.930 -24.042 1.00 98.06 230 LYS A CA 1
ATOM 1641 C C . LYS A 1 230 ? 11.731 3.137 -24.549 1.00 98.06 230 LYS A C 1
ATOM 1643 O O . LYS A 1 230 ? 12.828 3.266 -24.015 1.00 98.06 230 LYS A O 1
ATOM 1648 N N . GLY A 1 231 ? 11.560 2.339 -25.598 1.00 97.94 231 GLY A N 1
ATOM 1649 C CA . GLY A 1 231 ? 12.671 1.688 -26.293 1.00 97.94 231 GLY A CA 1
ATOM 1650 C C . GLY A 1 231 ? 13.597 2.695 -26.979 1.00 97.94 231 GLY A C 1
ATOM 1651 O O . GLY A 1 231 ? 13.159 3.740 -27.463 1.00 97.94 231 GLY A O 1
ATOM 1652 N N . GLY A 1 232 ? 14.889 2.390 -27.042 1.00 97.62 232 GLY A N 1
ATOM 1653 C CA . GLY A 1 232 ? 15.874 3.266 -27.666 1.00 97.62 232 GLY A CA 1
ATOM 1654 C C . GLY A 1 232 ? 15.685 3.391 -29.170 1.00 97.62 232 GLY A C 1
ATOM 1655 O O . GLY A 1 232 ? 15.260 2.451 -29.838 1.00 97.62 232 GLY A O 1
ATOM 1656 N N . THR A 1 233 ? 16.001 4.550 -29.736 1.00 97.38 233 THR A N 1
ATOM 1657 C CA . THR A 1 233 ? 15.936 4.743 -31.192 1.00 97.38 233 THR A CA 1
ATOM 1658 C C . THR A 1 233 ? 16.986 3.870 -31.887 1.00 97.38 233 THR A C 1
ATOM 1660 O O . THR A 1 233 ? 18.069 3.643 -31.356 1.00 97.38 233 THR A O 1
ATOM 1663 N N . GLY A 1 234 ? 16.698 3.355 -33.078 1.00 96.00 234 GLY A N 1
ATOM 1664 C CA . GLY A 1 234 ? 17.710 2.680 -33.883 1.00 96.00 234 GLY A CA 1
ATOM 1665 C C . GLY A 1 234 ? 18.831 3.633 -34.299 1.00 96.00 234 GLY A C 1
ATOM 1666 O O . GLY A 1 234 ? 18.615 4.831 -34.471 1.00 96.00 234 GLY A O 1
ATOM 1667 N N . GLY A 1 235 ? 20.039 3.109 -34.468 1.00 93.94 235 GLY A N 1
ATOM 1668 C CA . GLY A 1 235 ? 21.182 3.899 -34.908 1.00 93.94 235 GLY A CA 1
ATOM 1669 C C . GLY A 1 235 ? 21.044 4.376 -36.347 1.00 93.94 235 GLY A C 1
ATOM 1670 O O . GLY A 1 235 ? 20.386 3.740 -37.173 1.00 93.94 235 GLY A O 1
ATOM 1671 N N . THR A 1 236 ? 21.689 5.488 -36.674 1.00 94.38 236 THR A N 1
ATOM 1672 C CA . THR A 1 236 ? 21.735 5.991 -38.051 1.00 94.38 236 THR A CA 1
ATOM 1673 C C . THR A 1 236 ? 22.538 5.038 -38.937 1.00 94.38 236 THR A C 1
ATOM 1675 O O . THR A 1 236 ? 23.546 4.480 -38.507 1.00 94.38 236 THR A O 1
ATOM 1678 N N . GLY A 1 237 ? 22.123 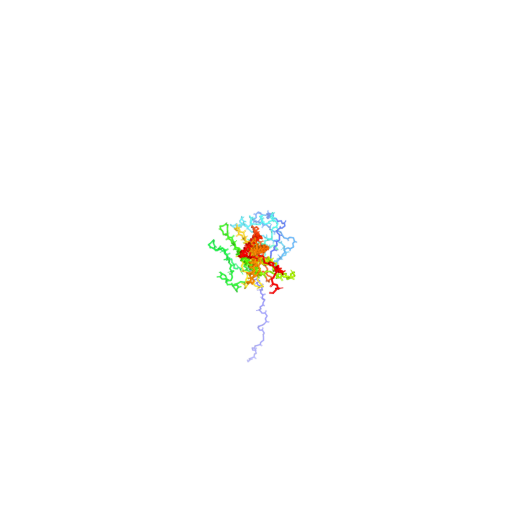4.833 -40.184 1.00 91.25 237 GLY A N 1
ATOM 1679 C CA . GLY A 1 237 ? 22.924 4.087 -41.152 1.00 91.25 237 GLY A CA 1
ATOM 1680 C C . GLY A 1 237 ? 24.240 4.800 -41.479 1.00 91.25 237 GLY A C 1
ATOM 1681 O O . GLY A 1 237 ? 24.329 6.027 -41.452 1.00 91.25 237 GLY A O 1
ATOM 1682 N N . GLY A 1 238 ? 25.279 4.040 -41.808 1.00 86.81 238 GLY A N 1
ATOM 1683 C CA . GLY A 1 238 ? 26.570 4.593 -42.205 1.00 86.81 238 GLY A CA 1
ATOM 1684 C C . GLY A 1 238 ? 26.514 5.306 -43.555 1.00 86.81 238 GLY A C 1
ATOM 1685 O O . GLY A 1 238 ? 25.650 5.038 -44.391 1.00 86.81 238 GLY A O 1
ATOM 1686 N N . ARG A 1 239 ? 27.459 6.209 -43.808 1.00 83.31 239 ARG A N 1
ATOM 1687 C CA . ARG A 1 239 ? 27.617 6.869 -45.109 1.00 83.31 239 ARG A CA 1
ATOM 1688 C C . ARG A 1 239 ? 28.219 5.905 -46.136 1.00 83.31 239 ARG A C 1
ATOM 1690 O O . ARG A 1 239 ? 29.152 5.162 -45.824 1.00 83.31 239 ARG A O 1
ATOM 1697 N N . GLY A 1 240 ? 27.707 5.933 -47.364 1.00 77.19 240 GLY A N 1
ATOM 1698 C CA . GLY A 1 240 ? 28.281 5.168 -48.474 1.00 77.19 240 GLY A CA 1
ATOM 1699 C C . GLY A 1 240 ? 29.653 5.683 -48.927 1.00 77.19 240 GLY A C 1
ATOM 1700 O O . GLY A 1 240 ? 30.022 6.829 -48.671 1.00 77.19 240 GLY A O 1
ATOM 1701 N N . ALA A 1 241 ? 30.421 4.823 -49.597 1.00 69.62 241 ALA A N 1
ATOM 1702 C CA . ALA A 1 241 ? 31.780 5.125 -50.032 1.00 69.62 241 ALA A CA 1
ATOM 1703 C C . ALA A 1 241 ? 31.840 6.038 -51.265 1.00 69.62 241 ALA A C 1
ATOM 1705 O O . ALA A 1 241 ? 30.974 6.005 -52.141 1.00 69.62 241 ALA A O 1
ATOM 1706 N N . GLN A 1 242 ? 32.934 6.798 -51.351 1.00 62.53 242 GLN A N 1
ATOM 1707 C CA . GLN A 1 242 ? 33.309 7.594 -52.517 1.00 62.53 242 GLN A CA 1
ATOM 1708 C C . GLN A 1 242 ? 34.010 6.719 -53.572 1.00 62.53 242 GLN A C 1
ATOM 1710 O O . GLN A 1 242 ? 34.981 6.018 -53.261 1.00 62.53 242 GLN A O 1
ATOM 1715 N N . GLY A 1 243 ? 33.572 6.797 -54.832 1.00 55.56 243 GLY A N 1
ATOM 1716 C CA . GLY A 1 243 ? 34.359 6.283 -55.959 1.00 55.56 243 GLY A CA 1
ATOM 1717 C C . GLY A 1 243 ? 35.616 7.140 -56.140 1.00 55.56 243 GLY A C 1
ATOM 1718 O O . GLY A 1 243 ? 35.555 8.367 -56.090 1.00 55.56 243 GLY A O 1
ATOM 1719 N N . SER A 1 244 ? 36.785 6.519 -56.275 1.00 53.28 244 SER A N 1
ATOM 1720 C CA . SER A 1 244 ? 38.040 7.276 -56.388 1.00 53.28 244 SER A CA 1
ATOM 1721 C C . SER A 1 244 ? 38.198 7.859 -57.789 1.00 53.28 244 SER A C 1
ATOM 1723 O O . SER A 1 244 ? 37.896 7.167 -58.754 1.00 53.28 244 SER A O 1
ATOM 1725 N N . LYS A 1 245 ? 38.722 9.086 -57.913 1.00 51.41 245 LYS A N 1
ATOM 1726 C CA . LYS A 1 245 ? 39.217 9.583 -59.206 1.00 51.41 245 LYS A CA 1
ATOM 1727 C C . LYS A 1 245 ? 40.340 8.650 -59.687 1.00 51.41 245 LYS A C 1
ATOM 1729 O O . LYS A 1 245 ? 41.228 8.329 -58.894 1.00 51.41 245 LYS A O 1
ATOM 1734 N N . GLY A 1 246 ? 40.251 8.182 -60.931 1.00 53.03 246 GLY A N 1
ATOM 1735 C CA . GLY A 1 246 ? 41.319 7.436 -61.599 1.00 53.03 246 GLY A CA 1
ATOM 1736 C C . GLY A 1 246 ? 42.580 8.283 -61.748 1.00 53.03 246 GLY A C 1
ATOM 1737 O O . GLY A 1 246 ? 42.548 9.502 -61.548 1.00 53.03 246 GLY A O 1
ATOM 1738 N N . GLY A 1 247 ? 43.696 7.625 -62.046 1.00 53.12 247 GLY A N 1
ATOM 1739 C CA . GLY A 1 247 ? 44.948 8.307 -62.357 1.00 53.12 247 GLY A CA 1
ATOM 1740 C C . GLY A 1 247 ? 44.866 9.034 -63.702 1.00 53.12 247 GLY A C 1
ATOM 1741 O O . GLY A 1 247 ? 43.939 8.834 -64.488 1.00 53.12 247 GLY A O 1
ATOM 1742 N N . VAL A 1 248 ? 45.850 9.890 -63.977 1.00 47.00 248 VAL A N 1
ATOM 1743 C CA . VAL A 1 248 ? 46.013 10.514 -65.299 1.00 47.00 248 VAL A CA 1
ATOM 1744 C C . VAL A 1 248 ? 46.213 9.398 -66.334 1.00 47.00 248 VAL A C 1
ATOM 1746 O O . VAL A 1 248 ? 47.167 8.635 -66.220 1.00 47.00 248 VAL A O 1
ATOM 1749 N N . GLY A 1 249 ? 45.302 9.287 -67.307 1.00 53.47 249 GLY A N 1
ATOM 1750 C CA . GLY A 1 249 ? 45.316 8.254 -68.355 1.00 53.47 249 GLY A CA 1
ATOM 1751 C C . GLY A 1 249 ? 44.126 7.287 -68.331 1.00 53.47 249 GLY A C 1
ATOM 1752 O O . GLY A 1 249 ? 43.870 6.620 -69.332 1.00 53.47 249 GLY A O 1
ATOM 1753 N N . ASP A 1 250 ? 43.347 7.241 -67.246 1.00 57.34 250 ASP A N 1
ATOM 1754 C CA . ASP A 1 250 ? 42.161 6.386 -67.200 1.00 57.34 250 ASP A CA 1
ATOM 1755 C C . ASP A 1 250 ? 40.948 7.065 -67.865 1.00 57.34 250 ASP A C 1
ATOM 1757 O O . ASP A 1 250 ? 40.632 8.228 -67.587 1.00 57.34 250 ASP A O 1
ATOM 1761 N N . ARG A 1 251 ? 40.193 6.333 -68.699 1.00 59.12 251 ARG A N 1
ATOM 1762 C CA . ARG A 1 251 ? 38.880 6.814 -69.165 1.00 59.12 251 ARG A CA 1
ATOM 1763 C C . ARG A 1 251 ? 37.874 6.644 -68.034 1.00 59.12 251 ARG A C 1
ATOM 1765 O O . ARG A 1 251 ? 37.496 5.525 -67.692 1.00 59.12 251 ARG A O 1
ATOM 1772 N N . CYS A 1 252 ? 37.453 7.764 -67.464 1.00 56.81 252 CYS A N 1
ATOM 1773 C CA . CYS A 1 252 ? 36.537 7.819 -66.334 1.00 56.81 252 CYS A CA 1
ATOM 1774 C C . CYS A 1 252 ? 35.098 8.126 -66.782 1.00 56.81 252 CYS A C 1
ATOM 1776 O O . CYS A 1 252 ? 34.850 9.144 -67.423 1.00 56.81 252 CYS A O 1
ATOM 1778 N N . VAL A 1 253 ? 34.138 7.286 -66.391 1.00 58.38 253 VAL A N 1
ATOM 1779 C CA . VAL A 1 253 ? 32.691 7.491 -66.565 1.00 58.38 253 VAL A CA 1
ATOM 1780 C C . VAL A 1 253 ? 32.072 7.733 -65.178 1.00 58.38 253 VAL A C 1
ATOM 1782 O O . VAL A 1 253 ? 32.282 6.943 -64.257 1.00 58.38 253 VAL A O 1
ATOM 1785 N N . GLY A 1 254 ? 31.356 8.847 -64.973 1.00 52.03 254 GLY A N 1
ATOM 1786 C CA . GLY A 1 254 ? 30.508 9.039 -63.777 1.00 52.03 254 GLY A CA 1
ATOM 1787 C C . GLY A 1 254 ? 29.228 8.191 -63.897 1.00 52.03 254 GLY A C 1
ATOM 1788 O O . GLY A 1 254 ? 28.826 7.860 -64.999 1.00 52.03 254 GLY A O 1
ATOM 1789 N N . THR A 1 255 ? 28.481 7.794 -62.869 1.00 52.97 255 THR A N 1
ATOM 1790 C CA . THR A 1 255 ? 28.462 8.201 -61.469 1.00 52.97 255 THR A CA 1
ATOM 1791 C C . THR A 1 255 ? 27.714 7.122 -60.687 1.00 52.97 255 THR A C 1
ATOM 1793 O O . THR A 1 255 ? 26.524 6.928 -60.915 1.00 52.97 255 THR A O 1
ATOM 1796 N N . LEU A 1 256 ? 28.360 6.439 -59.747 1.00 54.19 256 LEU A N 1
ATOM 1797 C CA . LEU A 1 256 ? 27.636 5.743 -58.682 1.00 54.19 256 LEU A CA 1
ATOM 1798 C C . LEU A 1 256 ? 28.318 6.126 -57.368 1.00 54.19 256 LEU A C 1
ATOM 1800 O O . LEU A 1 256 ? 29.456 5.748 -57.103 1.00 54.19 256 LEU A O 1
ATOM 1804 N N . GLY A 1 257 ? 27.663 6.974 -56.575 1.00 59.38 257 GLY A N 1
ATOM 1805 C CA . GLY A 1 257 ? 28.000 7.118 -55.162 1.00 59.38 257 GLY A CA 1
ATOM 1806 C C . GLY A 1 257 ? 27.539 5.863 -54.424 1.00 59.38 257 GLY A C 1
ATOM 1807 O O . GLY A 1 257 ? 26.492 5.303 -54.750 1.00 59.38 257 GLY A O 1
ATOM 1808 N N . GLY A 1 258 ? 28.305 5.387 -53.440 1.00 66.94 258 GLY A N 1
ATOM 1809 C CA . GLY A 1 258 ? 27.829 4.296 -52.594 1.00 66.94 258 GLY A CA 1
ATOM 1810 C C . GLY A 1 258 ? 26.541 4.706 -51.877 1.00 66.94 258 GLY A C 1
ATOM 1811 O O . GLY A 1 258 ? 26.480 5.786 -51.291 1.00 66.94 258 GLY A O 1
ATOM 1812 N N . TYR A 1 259 ? 25.506 3.865 -51.900 1.00 77.31 259 TYR A N 1
ATOM 1813 C CA . TYR A 1 259 ? 24.285 4.132 -51.136 1.00 77.31 259 TYR A CA 1
ATOM 1814 C C . TYR A 1 259 ? 24.583 4.185 -49.633 1.00 77.31 259 TYR A C 1
ATOM 1816 O O . TYR A 1 259 ? 25.433 3.446 -49.125 1.00 77.31 259 TYR A O 1
ATOM 1824 N N . GLY A 1 260 ? 23.857 5.033 -48.908 1.00 81.56 260 GLY A N 1
ATOM 1825 C CA . GLY A 1 260 ? 23.872 5.004 -47.452 1.00 81.56 260 GLY A CA 1
ATOM 1826 C C . GLY A 1 260 ? 23.402 3.656 -46.900 1.00 81.56 260 GLY A C 1
ATOM 1827 O O . GLY A 1 260 ? 22.631 2.918 -47.530 1.00 81.56 260 GLY A O 1
ATOM 1828 N N . GLY A 1 261 ? 23.885 3.320 -45.711 1.00 85.88 261 GLY A N 1
ATOM 1829 C CA . GLY A 1 261 ? 23.346 2.218 -44.931 1.00 85.88 261 GLY A CA 1
ATOM 1830 C C . GLY A 1 261 ? 21.934 2.536 -44.462 1.00 85.88 261 GLY A C 1
ATOM 1831 O O . GLY A 1 261 ? 21.579 3.697 -44.278 1.00 85.88 261 GLY A O 1
ATOM 1832 N N . THR A 1 262 ? 21.101 1.520 -44.268 1.00 89.94 262 THR A N 1
ATOM 1833 C CA . THR A 1 262 ? 19.782 1.718 -43.650 1.00 89.94 262 THR A CA 1
ATOM 1834 C C . THR A 1 262 ? 19.934 2.007 -42.161 1.00 89.94 262 THR A C 1
ATOM 1836 O O . THR A 1 262 ? 20.883 1.535 -41.531 1.00 89.94 262 THR A O 1
ATOM 1839 N N . GLY A 1 263 ? 18.991 2.752 -41.588 1.00 91.75 263 GLY A N 1
ATOM 1840 C CA . GLY A 1 263 ? 18.914 2.907 -40.140 1.00 91.75 263 GLY A CA 1
ATOM 1841 C C . GLY A 1 263 ? 18.630 1.584 -39.429 1.00 91.75 263 GLY A C 1
ATOM 1842 O O . GLY A 1 263 ? 18.048 0.658 -40.002 1.00 91.75 263 GLY A O 1
ATOM 1843 N N . GLY A 1 264 ? 19.073 1.491 -38.181 1.00 93.00 264 GLY A N 1
ATOM 1844 C CA . GLY A 1 264 ? 18.808 0.354 -37.313 1.00 93.00 264 GLY A CA 1
ATOM 1845 C C . GLY A 1 264 ? 17.364 0.320 -36.833 1.00 93.00 264 GLY A C 1
ATOM 1846 O O . GLY A 1 264 ? 16.665 1.332 -36.837 1.00 93.00 264 GLY A O 1
ATOM 1847 N N . LYS A 1 265 ? 16.894 -0.848 -36.393 1.00 95.75 265 LYS A N 1
ATOM 1848 C CA . LYS A 1 265 ? 15.566 -0.969 -35.775 1.00 95.75 265 LYS A CA 1
ATOM 1849 C C . LYS A 1 265 ? 15.543 -0.272 -34.410 1.00 95.75 265 LYS A C 1
ATOM 1851 O O . LYS A 1 265 ? 16.552 -0.251 -33.708 1.00 95.75 265 LYS A O 1
ATOM 1856 N N . GLY A 1 266 ? 14.388 0.260 -34.023 1.00 95.94 266 GLY A N 1
ATOM 1857 C CA . GLY A 1 266 ? 14.171 0.713 -32.654 1.00 95.94 266 GLY A CA 1
ATOM 1858 C C . GLY A 1 266 ? 14.173 -0.448 -31.660 1.00 95.94 266 GLY A C 1
ATOM 1859 O O . GLY A 1 266 ? 13.880 -1.591 -32.019 1.00 95.94 266 GLY A O 1
ATOM 1860 N N . GLY A 1 267 ? 14.522 -0.146 -30.416 1.00 96.56 267 GLY A N 1
ATOM 1861 C CA . GLY A 1 267 ? 14.471 -1.084 -29.308 1.00 96.56 267 GLY A CA 1
ATOM 1862 C C . GLY A 1 267 ? 13.039 -1.332 -28.829 1.00 96.56 267 GLY A C 1
ATOM 1863 O O . GLY A 1 267 ? 12.171 -0.469 -28.993 1.00 96.56 267 GLY A O 1
ATOM 1864 N N . PRO A 1 268 ? 12.768 -2.496 -28.221 1.00 97.75 268 PRO A N 1
ATOM 1865 C CA . PRO A 1 268 ? 11.461 -2.786 -27.650 1.00 97.75 268 PRO A CA 1
ATOM 1866 C C . PRO A 1 268 ? 11.163 -1.906 -26.429 1.00 97.75 268 PRO A C 1
ATOM 1868 O O . PRO A 1 268 ? 12.067 -1.423 -25.741 1.00 97.75 268 PRO A O 1
ATOM 1871 N N . ALA A 1 269 ? 9.876 -1.729 -26.144 1.00 97.31 269 ALA A N 1
ATOM 1872 C CA . ALA A 1 269 ? 9.409 -1.055 -24.941 1.00 97.31 269 ALA A CA 1
ATOM 1873 C C . ALA A 1 269 ? 9.809 -1.794 -23.652 1.00 97.31 269 ALA A C 1
ATOM 1875 O O . ALA A 1 269 ? 9.958 -3.021 -23.628 1.00 97.31 269 ALA A O 1
ATOM 1876 N N . GLY A 1 270 ? 9.944 -1.036 -22.567 1.00 97.62 270 GLY A N 1
ATOM 1877 C CA . GLY A 1 270 ? 10.006 -1.564 -21.212 1.00 97.62 270 GLY A CA 1
ATOM 1878 C C . GLY A 1 270 ? 8.638 -2.034 -20.722 1.00 97.62 270 GLY A C 1
ATOM 1879 O O . GLY A 1 270 ? 7.606 -1.484 -21.111 1.00 97.62 270 GLY A O 1
ATOM 1880 N N . ASN A 1 271 ? 8.629 -3.047 -19.857 1.00 97.88 271 ASN A N 1
ATOM 1881 C CA . ASN A 1 271 ? 7.401 -3.519 -19.216 1.00 97.88 271 ASN A CA 1
ATOM 1882 C C . ASN A 1 271 ? 6.933 -2.496 -18.172 1.00 97.88 271 ASN A C 1
ATOM 1884 O O . ASN A 1 271 ? 7.758 -1.802 -17.578 1.00 97.88 271 ASN A O 1
ATOM 1888 N N . GLY A 1 272 ? 5.630 -2.427 -17.916 1.00 97.12 272 GLY A N 1
ATOM 1889 C CA . GLY A 1 272 ? 5.128 -1.677 -16.770 1.00 97.12 272 GLY A CA 1
ATOM 1890 C C . GLY A 1 272 ? 5.523 -2.315 -15.441 1.00 97.12 272 GLY A C 1
ATOM 1891 O O . GLY A 1 272 ? 5.779 -3.519 -15.366 1.00 97.12 272 GLY A O 1
ATOM 1892 N N . GLY A 1 273 ? 5.594 -1.489 -14.405 1.00 96.75 273 GLY A N 1
ATOM 1893 C CA . GLY A 1 273 ? 5.833 -1.911 -13.034 1.00 96.75 273 GLY A CA 1
ATOM 1894 C C . GLY A 1 273 ? 4.603 -2.555 -12.411 1.00 96.75 273 GLY A C 1
ATOM 1895 O O . GLY A 1 273 ? 3.477 -2.365 -12.872 1.00 96.75 273 GLY A O 1
ATOM 1896 N N . ILE A 1 274 ? 4.812 -3.323 -11.350 1.00 96.50 274 ILE A N 1
ATOM 1897 C CA . ILE A 1 274 ? 3.729 -3.991 -10.624 1.00 96.50 274 ILE A CA 1
ATOM 1898 C C . ILE A 1 274 ? 3.071 -3.046 -9.613 1.00 96.50 274 ILE A C 1
ATOM 1900 O O . ILE A 1 274 ? 3.698 -2.110 -9.110 1.00 96.50 274 ILE A O 1
ATOM 1904 N N . ALA A 1 275 ? 1.800 -3.299 -9.307 1.00 95.19 275 ALA A N 1
ATOM 1905 C CA . ALA A 1 275 ? 1.118 -2.615 -8.218 1.00 95.19 275 ALA A CA 1
ATOM 1906 C C . ALA A 1 275 ? 1.787 -2.938 -6.871 1.00 95.19 275 ALA A C 1
ATOM 1908 O O . ALA A 1 275 ? 2.276 -4.048 -6.663 1.00 95.19 275 ALA A O 1
ATOM 1909 N N . GLY A 1 276 ? 1.810 -1.954 -5.977 1.00 93.19 276 GLY A N 1
ATOM 1910 C CA . GLY A 1 276 ? 2.322 -2.101 -4.619 1.00 93.19 276 GLY A CA 1
ATOM 1911 C C . GLY A 1 276 ? 1.276 -2.632 -3.651 1.00 93.19 276 GLY A C 1
ATOM 1912 O O . GLY A 1 276 ? 0.071 -2.557 -3.910 1.00 93.19 276 GLY A O 1
ATOM 1913 N N . GLU A 1 277 ? 1.735 -3.098 -2.496 1.00 93.31 277 GLU A N 1
ATOM 1914 C CA . GLU A 1 277 ? 0.871 -3.390 -1.354 1.00 93.31 277 GLU A CA 1
ATOM 1915 C C . GLU A 1 277 ? 0.242 -2.104 -0.809 1.00 93.31 277 GLU A C 1
ATOM 1917 O O . GLU A 1 277 ? 0.803 -1.017 -0.924 1.00 93.31 277 GLU A O 1
ATOM 1922 N N . ALA A 1 278 ? -0.955 -2.194 -0.229 1.00 94.75 278 ALA A N 1
ATOM 1923 C CA . ALA A 1 278 ? -1.615 -1.024 0.352 1.00 94.75 278 ALA A CA 1
ATOM 1924 C C . ALA A 1 278 ? -1.110 -0.704 1.762 1.00 94.75 278 ALA A C 1
ATOM 1926 O O . ALA A 1 278 ? -1.071 0.465 2.150 1.00 94.75 278 ALA A O 1
ATOM 1927 N N . ILE A 1 279 ? -0.743 -1.742 2.509 1.00 96.06 279 ILE A N 1
ATOM 1928 C CA . ILE A 1 279 ? -0.298 -1.672 3.895 1.00 96.06 279 ILE A CA 1
ATOM 1929 C C . ILE A 1 279 ? 1.043 -2.393 3.955 1.00 96.06 279 ILE A C 1
ATOM 1931 O O . ILE A 1 279 ? 1.092 -3.581 3.660 1.00 96.06 279 ILE A O 1
ATOM 1935 N N . ALA A 1 280 ? 2.105 -1.670 4.293 1.00 95.44 280 ALA A N 1
ATOM 1936 C CA . ALA A 1 280 ? 3.455 -2.213 4.395 1.00 95.44 280 ALA A CA 1
ATOM 1937 C C . ALA A 1 280 ? 3.826 -2.560 5.841 1.00 95.44 280 ALA A C 1
ATOM 1939 O O . ALA A 1 280 ? 3.237 -2.019 6.785 1.00 95.44 280 ALA A O 1
ATOM 1940 N N . ASN A 1 281 ? 4.854 -3.403 5.987 1.00 93.19 281 ASN A N 1
ATOM 1941 C CA . ASN A 1 281 ? 5.453 -3.806 7.264 1.00 93.19 281 ASN A CA 1
ATOM 1942 C C . ASN A 1 281 ? 4.441 -4.484 8.204 1.00 93.19 281 ASN A C 1
ATOM 1944 O O . ASN A 1 281 ? 4.343 -4.149 9.385 1.00 93.19 281 ASN A O 1
ATOM 1948 N N . SER A 1 282 ? 3.630 -5.389 7.649 1.00 91.75 282 SER A N 1
ATOM 1949 C CA . SER A 1 282 ? 2.558 -6.086 8.374 1.00 91.75 282 SER A CA 1
ATOM 1950 C C . SER A 1 282 ? 2.934 -7.500 8.827 1.00 91.75 282 SER A C 1
ATOM 1952 O O . SER A 1 282 ? 2.133 -8.140 9.501 1.00 91.75 282 SER A O 1
ATOM 1954 N N . GLU A 1 283 ? 4.138 -7.981 8.500 1.00 90.94 283 GLU A N 1
ATOM 1955 C CA . GLU A 1 283 ? 4.558 -9.378 8.678 1.00 90.94 283 GLU A CA 1
ATOM 1956 C C . GLU A 1 283 ? 4.508 -9.839 10.142 1.00 90.94 283 GLU A C 1
ATOM 1958 O O . GLU A 1 283 ? 4.101 -10.964 10.417 1.00 90.94 283 GLU A O 1
ATOM 1963 N N . ASP A 1 284 ? 4.844 -8.945 11.076 1.00 90.94 284 ASP A N 1
ATOM 1964 C CA . ASP A 1 284 ? 4.847 -9.216 12.520 1.00 90.94 284 ASP A CA 1
ATOM 1965 C C . ASP A 1 284 ? 3.727 -8.476 13.269 1.00 90.94 284 ASP A C 1
ATOM 1967 O O . ASP A 1 284 ? 3.783 -8.304 14.490 1.00 90.94 284 ASP A O 1
ATOM 1971 N N . VAL A 1 285 ? 2.718 -7.982 12.553 1.00 93.75 285 VAL A N 1
ATOM 1972 C CA . VAL A 1 285 ? 1.581 -7.261 13.136 1.00 93.75 285 VAL A CA 1
ATOM 1973 C C . VAL A 1 285 ? 0.349 -8.153 13.070 1.00 93.75 285 VAL A C 1
ATOM 1975 O O . VAL A 1 285 ? -0.013 -8.642 12.002 1.00 93.75 285 VAL A O 1
ATOM 1978 N N . GLU A 1 286 ? -0.365 -8.321 14.188 1.00 92.75 286 GLU A N 1
ATOM 1979 C CA . GLU A 1 286 ? -1.701 -8.927 14.153 1.00 92.75 286 GLU A CA 1
ATOM 1980 C C . GLU A 1 286 ? -2.675 -7.906 13.543 1.00 92.75 286 GLU A C 1
ATOM 1982 O O . GLU A 1 286 ? -3.328 -7.126 14.248 1.00 92.75 286 GLU A O 1
ATOM 1987 N N . LEU A 1 287 ? -2.708 -7.865 12.210 1.00 93.69 287 LEU A N 1
ATOM 1988 C CA . LEU A 1 287 ? -3.501 -6.925 11.433 1.00 93.69 287 LEU A CA 1
ATOM 1989 C C . LEU A 1 287 ? -4.922 -7.453 11.223 1.00 93.69 287 LEU A C 1
ATOM 1991 O O . LEU A 1 287 ? -5.141 -8.503 10.620 1.00 93.69 287 LEU A O 1
ATOM 1995 N N . VAL A 1 288 ? -5.904 -6.668 11.657 1.00 92.50 288 VAL A N 1
ATOM 1996 C CA . VAL A 1 288 ? -7.324 -6.899 11.381 1.00 92.50 288 VAL A CA 1
ATOM 1997 C C . VAL A 1 288 ? -7.852 -5.754 10.527 1.00 92.50 288 VAL A C 1
ATOM 1999 O O . VAL A 1 288 ? -7.803 -4.596 10.934 1.00 92.50 288 VAL A O 1
ATOM 2002 N N . LEU A 1 289 ? -8.392 -6.076 9.353 1.00 91.50 289 LEU A N 1
ATOM 2003 C CA . LEU A 1 289 ? -9.059 -5.117 8.474 1.00 91.50 289 LEU A CA 1
ATOM 2004 C C . LEU A 1 289 ? -10.573 -5.285 8.580 1.00 91.50 289 LEU A C 1
ATOM 2006 O O . LEU A 1 289 ? -11.095 -6.386 8.409 1.00 91.50 289 LEU A O 1
ATOM 2010 N N . ALA A 1 290 ? -11.276 -4.190 8.847 1.00 88.00 290 ALA A N 1
ATOM 2011 C CA . ALA A 1 290 ? -12.732 -4.143 8.904 1.00 88.00 290 ALA A CA 1
ATOM 2012 C C . ALA A 1 290 ? -13.265 -2.952 8.098 1.00 88.00 290 ALA A C 1
ATOM 2014 O O . ALA A 1 290 ? -12.606 -1.921 8.005 1.00 88.00 290 ALA A O 1
ATOM 2015 N N . GLY A 1 291 ? -14.479 -3.072 7.558 1.00 88.56 291 GLY A N 1
ATOM 2016 C CA . GLY A 1 291 ? -15.108 -2.033 6.737 1.00 88.56 291 GLY A CA 1
ATOM 2017 C C . GLY A 1 291 ? -14.875 -2.234 5.238 1.00 88.56 291 GLY A C 1
ATOM 2018 O O . GLY A 1 291 ? -14.902 -3.364 4.752 1.00 88.56 291 GLY A O 1
ATOM 2019 N N . ASN A 1 292 ? -14.688 -1.137 4.506 1.00 86.00 292 ASN A N 1
ATOM 2020 C CA . ASN A 1 292 ? -14.506 -1.127 3.058 1.00 86.00 292 ASN A CA 1
ATOM 2021 C C . ASN A 1 292 ? -13.263 -1.923 2.642 1.00 86.00 292 ASN A C 1
ATOM 2023 O O . ASN A 1 292 ? -12.215 -1.873 3.293 1.00 86.00 292 ASN A O 1
ATOM 2027 N N . SER A 1 293 ? -13.358 -2.617 1.508 1.00 93.38 293 SER A N 1
ATOM 2028 C CA . SER A 1 293 ? -12.219 -3.321 0.919 1.00 93.38 293 SER A CA 1
ATOM 2029 C C . SER A 1 293 ? -11.140 -2.348 0.440 1.00 93.38 293 SER A C 1
ATOM 2031 O O . SER A 1 293 ? -11.421 -1.224 0.022 1.00 93.38 293 SER A O 1
ATOM 2033 N N . ILE A 1 294 ? -9.890 -2.805 0.477 1.00 95.38 294 ILE A N 1
ATOM 2034 C CA . ILE A 1 294 ? -8.760 -2.088 -0.113 1.00 95.38 294 ILE A CA 1
ATOM 2035 C C . ILE A 1 294 ? -8.908 -2.105 -1.637 1.00 95.38 294 ILE A C 1
ATOM 2037 O O . ILE A 1 294 ? -9.136 -3.156 -2.236 1.00 95.38 294 ILE A O 1
ATOM 2041 N N . LEU A 1 295 ? -8.738 -0.944 -2.266 1.00 95.31 295 LEU A N 1
ATOM 2042 C CA . LEU A 1 295 ? -8.715 -0.818 -3.717 1.00 95.31 295 LEU A CA 1
ATOM 2043 C C . LEU A 1 295 ? -7.311 -1.138 -4.233 1.00 95.31 295 LEU A C 1
ATOM 2045 O O . LEU A 1 295 ? -6.336 -0.470 -3.882 1.00 95.31 295 LEU A O 1
ATOM 2049 N N . SER A 1 296 ? -7.205 -2.164 -5.073 1.00 92.25 296 SER A N 1
ATOM 2050 C CA . SER A 1 296 ? -5.933 -2.572 -5.663 1.00 92.25 296 SER A CA 1
ATOM 2051 C C . SER A 1 296 ? -5.397 -1.534 -6.646 1.00 92.25 296 SER A C 1
ATOM 2053 O O . SER A 1 296 ? -6.133 -0.919 -7.421 1.00 92.25 296 SER A O 1
ATOM 2055 N N . GLY A 1 297 ? -4.081 -1.378 -6.632 1.00 90.75 297 GLY A N 1
ATOM 2056 C CA . GLY A 1 297 ? -3.336 -0.650 -7.634 1.00 90.75 297 GLY A CA 1
ATOM 2057 C C . GLY A 1 297 ? -3.355 -1.371 -8.977 1.00 90.75 297 GLY A C 1
ATOM 2058 O O . GLY A 1 297 ? -3.489 -2.592 -9.051 1.00 90.75 297 GLY A O 1
ATOM 2059 N N . GLN A 1 298 ? -3.220 -0.608 -10.053 1.00 94.06 298 GLN A N 1
ATOM 2060 C CA . GLN A 1 298 ? -3.067 -1.126 -11.403 1.00 94.06 298 GLN A CA 1
ATOM 2061 C C . GLN A 1 298 ? -1.587 -1.342 -11.711 1.00 94.06 298 GLN A C 1
ATOM 2063 O O . GLN A 1 298 ? -0.704 -0.639 -11.211 1.00 94.06 298 GLN A O 1
ATOM 2068 N N . ILE A 1 299 ? -1.330 -2.332 -12.561 1.00 95.25 299 ILE A N 1
ATOM 2069 C CA . ILE A 1 299 ? -0.026 -2.532 -13.187 1.00 95.25 299 ILE A CA 1
ATOM 2070 C C . ILE A 1 299 ? 0.219 -1.348 -14.125 1.00 95.25 299 ILE A C 1
ATOM 2072 O O . ILE A 1 299 ? -0.696 -0.890 -14.813 1.00 95.25 299 ILE A O 1
ATOM 2076 N N . GLY A 1 300 ? 1.451 -0.852 -14.147 1.00 95.88 300 GLY A N 1
ATOM 2077 C CA . GLY A 1 300 ? 1.838 0.212 -15.056 1.00 95.88 300 GLY A CA 1
ATOM 2078 C C . GLY A 1 300 ? 1.699 -0.219 -16.514 1.00 95.88 300 GLY A C 1
ATOM 2079 O O . GLY A 1 300 ? 1.820 -1.394 -16.866 1.00 95.88 300 GLY A O 1
ATOM 2080 N N . ASN A 1 301 ? 1.475 0.744 -17.399 1.00 97.56 301 ASN A N 1
ATOM 2081 C CA . ASN A 1 301 ? 1.421 0.446 -18.824 1.00 97.56 301 ASN A CA 1
ATOM 2082 C C . ASN A 1 301 ? 2.816 0.140 -19.375 1.00 97.56 301 ASN A C 1
ATOM 2084 O O . ASN A 1 301 ? 3.822 0.683 -18.912 1.00 97.56 301 ASN A O 1
ATOM 2088 N N . MET A 1 302 ? 2.871 -0.710 -20.401 1.00 97.00 302 MET A N 1
ATOM 2089 C CA . MET A 1 302 ? 4.083 -0.899 -21.196 1.00 97.00 302 MET A CA 1
ATOM 2090 C C . MET A 1 302 ? 4.493 0.431 -21.846 1.00 97.00 302 MET A C 1
ATOM 2092 O O . MET A 1 302 ? 3.639 1.225 -22.245 1.00 97.00 302 MET A O 1
ATOM 2096 N N . GLY A 1 303 ? 5.801 0.666 -21.955 1.00 96.19 303 GLY A N 1
ATOM 2097 C CA . GLY A 1 303 ? 6.330 1.825 -22.668 1.00 96.19 303 GLY A CA 1
ATOM 2098 C C . GLY A 1 303 ? 6.051 1.770 -24.173 1.00 96.19 303 GLY A C 1
ATOM 2099 O O . GLY A 1 303 ? 5.433 0.844 -24.697 1.00 96.19 303 GLY A O 1
ATOM 2100 N N . THR A 1 304 ? 6.571 2.749 -24.909 1.00 97.75 304 THR A N 1
ATOM 2101 C CA . THR A 1 304 ? 6.514 2.738 -26.379 1.00 97.75 304 THR A CA 1
ATOM 2102 C C . THR A 1 304 ? 7.785 2.144 -26.976 1.00 97.75 304 THR A C 1
ATOM 2104 O O . THR A 1 304 ? 8.862 2.229 -26.385 1.00 97.75 304 THR A O 1
ATOM 2107 N N . SER A 1 305 ? 7.682 1.523 -28.153 1.00 97.50 305 SER A N 1
ATOM 2108 C CA . SER A 1 305 ? 8.872 1.063 -28.877 1.00 97.50 305 SER A CA 1
ATOM 2109 C C . SER A 1 305 ? 9.683 2.251 -29.400 1.00 97.50 305 SER A C 1
ATOM 2111 O O . SER A 1 305 ? 9.148 3.333 -29.654 1.00 97.50 305 SER A O 1
ATOM 2113 N N . GLY A 1 306 ? 10.988 2.048 -29.556 1.00 95.81 306 GLY A N 1
ATOM 2114 C CA . GLY A 1 306 ? 11.872 3.028 -30.167 1.00 95.81 306 GLY A CA 1
ATOM 2115 C C . GLY A 1 306 ? 11.591 3.205 -31.656 1.00 95.81 306 GLY A C 1
ATOM 2116 O O . GLY A 1 306 ? 11.113 2.294 -32.334 1.00 95.81 306 GLY A O 1
ATOM 2117 N N . ASN A 1 307 ? 11.930 4.378 -32.182 1.00 96.88 307 ASN A N 1
ATOM 2118 C CA . ASN A 1 307 ? 11.809 4.643 -33.613 1.00 96.88 307 ASN A CA 1
ATOM 2119 C C . ASN A 1 307 ? 12.930 3.932 -34.386 1.00 96.88 307 ASN A C 1
ATOM 2121 O O . ASN A 1 307 ? 14.015 3.703 -33.852 1.00 96.88 307 ASN A O 1
ATOM 2125 N N . VAL A 1 308 ? 12.693 3.622 -35.662 1.00 94.12 308 VAL A N 1
ATOM 2126 C CA . VAL A 1 308 ? 13.759 3.201 -36.585 1.00 94.12 308 VAL A CA 1
ATOM 2127 C C . VAL A 1 308 ? 14.732 4.370 -36.782 1.00 94.12 308 VAL A C 1
ATOM 2129 O O . VAL A 1 308 ? 14.313 5.525 -36.860 1.00 94.12 308 VAL A O 1
ATOM 2132 N N . GLY A 1 309 ? 16.030 4.071 -36.829 1.00 91.56 309 GLY A N 1
ATOM 2133 C CA . GLY A 1 309 ? 17.073 5.052 -37.111 1.00 91.56 309 GLY A CA 1
ATOM 2134 C C . GLY A 1 309 ? 16.979 5.606 -38.530 1.00 91.56 309 GLY A C 1
ATOM 2135 O O . GLY A 1 309 ? 16.328 5.033 -39.405 1.00 91.56 309 GLY A O 1
ATOM 2136 N N . THR A 1 310 ? 17.647 6.723 -38.793 1.00 93.56 310 THR A N 1
ATOM 2137 C CA . THR A 1 310 ? 17.634 7.328 -40.130 1.00 93.56 310 THR A CA 1
ATOM 2138 C C . THR A 1 310 ? 18.578 6.599 -41.088 1.00 93.56 310 THR A C 1
ATOM 2140 O O . THR A 1 310 ? 19.587 6.017 -40.688 1.00 93.56 310 THR A O 1
ATOM 2143 N N . THR A 1 311 ? 18.256 6.614 -42.382 1.00 88.94 311 THR A N 1
ATOM 2144 C CA . THR A 1 311 ? 19.161 6.124 -43.432 1.00 88.94 311 THR A CA 1
ATOM 2145 C C . THR A 1 311 ? 20.393 7.025 -43.512 1.00 88.94 311 THR A C 1
ATOM 2147 O O . THR A 1 311 ? 20.285 8.250 -43.462 1.00 88.94 311 THR A O 1
ATOM 2150 N N . GLY A 1 312 ? 21.568 6.413 -43.643 1.00 80.56 312 GLY A N 1
ATOM 2151 C CA . GLY A 1 312 ? 22.828 7.118 -43.825 1.00 80.56 312 GLY A CA 1
ATOM 2152 C C . GLY A 1 312 ? 22.874 7.907 -45.130 1.00 80.56 312 GLY A C 1
ATOM 2153 O O . GLY A 1 312 ? 22.169 7.607 -46.093 1.00 80.56 312 GLY A O 1
ATOM 2154 N N . ALA A 1 313 ? 23.737 8.917 -45.181 1.00 80.19 313 ALA A N 1
ATOM 2155 C CA . ALA A 1 313 ? 23.910 9.713 -46.390 1.00 80.19 313 ALA A CA 1
ATOM 2156 C C . ALA A 1 313 ? 24.501 8.875 -47.542 1.00 80.19 313 ALA A C 1
ATOM 2158 O O . ALA A 1 313 ? 25.359 8.009 -47.334 1.00 80.19 313 ALA A O 1
ATOM 2159 N N . VAL A 1 314 ? 24.076 9.174 -48.771 1.00 74.00 314 VAL A N 1
ATOM 2160 C CA . VAL A 1 314 ? 24.718 8.658 -49.987 1.00 74.00 314 VAL A CA 1
ATOM 2161 C C . VAL A 1 314 ? 26.140 9.226 -50.067 1.00 74.00 314 VAL A C 1
ATOM 2163 O O . VAL A 1 314 ? 26.373 10.395 -49.751 1.00 74.00 314 VAL A O 1
ATOM 2166 N N . GLY A 1 315 ? 27.106 8.382 -50.425 1.00 63.09 315 GLY A N 1
ATOM 2167 C CA . GLY A 1 315 ? 28.487 8.797 -50.641 1.00 63.09 315 GLY A CA 1
ATOM 2168 C C . GLY A 1 315 ? 28.591 9.786 -51.806 1.00 63.09 315 GLY A C 1
ATOM 2169 O O . GLY A 1 315 ? 27.794 9.710 -52.742 1.00 63.09 315 GLY A O 1
ATOM 2170 N N . PRO A 1 316 ? 29.561 10.715 -51.785 1.00 59.78 316 PRO A N 1
ATOM 2171 C CA . PRO A 1 316 ? 29.742 11.647 -52.886 1.00 59.78 316 PRO A CA 1
ATOM 2172 C C . PRO A 1 316 ? 30.025 10.893 -54.188 1.00 59.78 316 PRO A C 1
ATOM 2174 O O . PRO A 1 316 ? 30.758 9.899 -54.215 1.00 59.78 316 PRO A O 1
ATOM 2177 N N . ASN A 1 317 ? 29.429 11.403 -55.261 1.00 57.97 317 ASN A N 1
ATOM 2178 C CA . ASN A 1 317 ? 29.577 10.925 -56.626 1.00 57.97 317 ASN A CA 1
ATOM 2179 C C . ASN A 1 317 ? 31.055 10.690 -56.984 1.00 57.97 317 ASN A C 1
ATOM 2181 O O . ASN A 1 317 ? 31.884 11.596 -56.884 1.00 57.97 317 ASN A O 1
ATOM 2185 N N . GLY A 1 318 ? 31.379 9.457 -57.373 1.00 55.03 318 GLY A N 1
ATOM 2186 C CA . GLY A 1 318 ? 32.710 9.061 -57.822 1.00 55.03 318 GLY A CA 1
ATOM 2187 C C . GLY A 1 318 ? 32.717 8.623 -59.282 1.00 55.03 318 GLY A C 1
ATOM 2188 O O . GLY A 1 318 ? 31.665 8.366 -59.868 1.00 55.03 318 GLY A O 1
ATOM 2189 N N . TYR A 1 319 ? 33.916 8.530 -59.853 1.00 55.00 319 TYR A N 1
ATOM 2190 C CA . TYR A 1 319 ? 34.124 8.108 -61.234 1.00 55.00 319 TYR A CA 1
ATOM 2191 C C . TYR A 1 319 ? 34.551 6.640 -61.282 1.00 55.00 319 TYR A C 1
ATOM 2193 O O . TYR A 1 319 ? 35.372 6.204 -60.476 1.00 55.00 319 TYR A O 1
ATOM 2201 N N . TYR A 1 320 ? 33.996 5.883 -62.224 1.00 53.69 320 TYR A N 1
ATOM 2202 C CA . TYR A 1 320 ? 34.494 4.563 -62.583 1.00 53.69 320 TYR A CA 1
ATOM 2203 C C . TYR A 1 320 ? 35.498 4.736 -63.713 1.00 53.69 320 TYR A C 1
ATOM 2205 O O . TYR A 1 320 ? 35.148 5.260 -64.766 1.00 53.69 320 TYR A O 1
ATOM 2213 N N . CYS A 1 321 ? 36.738 4.326 -63.494 1.00 55.50 321 CYS A N 1
ATOM 2214 C CA . CYS A 1 321 ? 37.806 4.515 -64.459 1.00 55.50 321 CYS A CA 1
ATOM 2215 C C . CYS A 1 321 ? 38.329 3.145 -64.892 1.00 55.50 321 CYS A C 1
ATOM 2217 O O . CYS A 1 321 ? 38.639 2.314 -64.039 1.00 55.50 321 CYS A O 1
ATOM 2219 N N . TRP A 1 322 ? 38.380 2.893 -66.200 1.00 56.31 322 TRP A N 1
ATOM 2220 C CA . TRP A 1 322 ? 39.012 1.700 -66.763 1.00 56.31 322 TRP A CA 1
ATOM 2221 C C . TRP A 1 322 ? 40.292 2.086 -67.499 1.00 56.31 322 TRP A C 1
ATOM 2223 O O . TRP A 1 322 ? 40.357 3.096 -68.206 1.00 56.31 322 TRP A O 1
ATOM 2233 N N . TYR A 1 323 ? 41.311 1.250 -67.330 1.00 52.53 323 TYR A N 1
ATOM 2234 C CA . TYR A 1 323 ? 42.550 1.360 -68.077 1.00 52.53 323 TYR A CA 1
ATOM 2235 C C . TYR A 1 323 ? 42.350 0.704 -69.443 1.00 52.53 323 TYR A C 1
ATOM 2237 O O . TYR A 1 323 ? 42.158 -0.509 -69.529 1.00 52.53 323 TYR A O 1
ATOM 2245 N N . THR A 1 324 ? 42.375 1.496 -70.510 1.00 54.84 324 THR A N 1
ATOM 2246 C CA . THR A 1 324 ? 42.552 0.972 -71.866 1.00 54.84 324 THR A CA 1
ATOM 2247 C C . THR A 1 324 ? 44.051 0.940 -72.151 1.00 54.84 324 THR A C 1
ATOM 2249 O O . THR A 1 324 ? 44.637 2.017 -72.261 1.00 54.84 324 THR A O 1
ATOM 2252 N N . PRO A 1 325 ? 44.695 -0.236 -72.267 1.00 50.72 325 PRO A N 1
ATOM 2253 C CA . PRO A 1 325 ? 46.082 -0.314 -72.703 1.00 50.72 325 PRO A CA 1
ATOM 2254 C C . PRO A 1 325 ? 46.128 0.076 -74.182 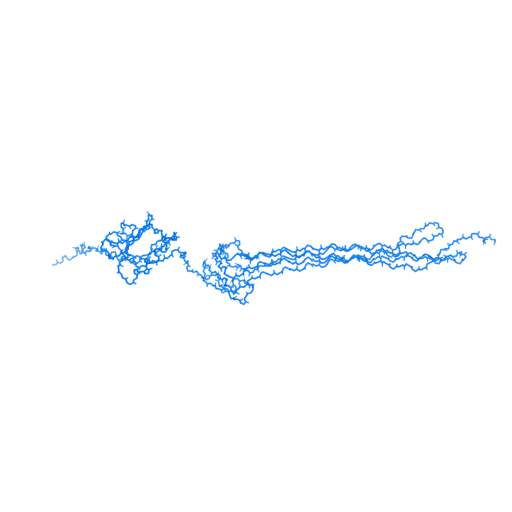1.00 50.72 325 PRO A C 1
ATOM 2256 O O . PRO A 1 325 ? 45.940 -0.774 -75.048 1.00 50.72 325 PRO A O 1
ATOM 2259 N N . GLN A 1 326 ? 46.278 1.365 -74.486 1.00 50.75 326 GLN A N 1
ATOM 2260 C CA . GLN A 1 326 ? 46.435 1.809 -75.873 1.00 50.75 326 GLN A CA 1
ATOM 2261 C C . GLN A 1 326 ? 47.715 2.575 -76.181 1.00 50.75 326 GLN A C 1
ATOM 2263 O O . GLN A 1 326 ? 48.060 2.611 -77.351 1.00 50.75 326 GLN A O 1
ATOM 2268 N N . ASP A 1 327 ? 48.501 3.025 -75.202 1.00 47.06 327 ASP A N 1
ATOM 2269 C CA . ASP A 1 327 ? 49.729 3.772 -75.508 1.00 47.06 327 ASP A CA 1
ATOM 2270 C C . ASP A 1 327 ? 50.946 3.250 -74.729 1.00 47.06 327 ASP A C 1
ATOM 2272 O O . ASP A 1 327 ? 51.565 3.960 -73.942 1.00 47.06 327 ASP A O 1
ATOM 2276 N N . GLN A 1 328 ? 51.304 1.981 -74.951 1.00 44.41 328 GLN A N 1
ATOM 2277 C CA . GLN A 1 328 ? 52.714 1.580 -74.893 1.00 44.41 328 GLN A CA 1
ATOM 2278 C C . GLN A 1 328 ? 53.238 1.490 -76.327 1.00 44.41 328 GLN A C 1
ATOM 2280 O O . GLN A 1 328 ? 53.244 0.422 -76.940 1.00 44.41 328 GLN A O 1
ATOM 2285 N N . LYS A 1 329 ? 53.625 2.642 -76.866 1.00 42.69 329 LYS A N 1
ATOM 2286 C CA . LYS A 1 329 ? 54.579 2.753 -77.965 1.00 42.69 329 LYS A CA 1
ATOM 2287 C C . LYS A 1 329 ? 55.688 3.692 -77.533 1.00 42.69 329 LYS A C 1
ATOM 2289 O O . LYS A 1 329 ? 55.344 4.753 -76.970 1.00 42.69 329 LYS A O 1
#

Secondary structure (DSSP, 8-state):
-----S---S------------EEPPPEE--EEEE-TTSSEEEEE-TT----TT---SEEEEESSTTHHHHHHHHHHHHHTT-EEEEEEEEEETTEEEEEEEEE-S----S-EEEEE-TT-SSEEGGGTS-TTS-SEEEEEE-TT-EEEPPPPPPPPPPPPPPPPPSS----EETTEEPPPPPPPPPPPPPPPPPPPP--SEE-TT-TT-EEEEEESSEEEPPPPPPPPPPPPPPPPPPPPPPPPPPTT-EEEE--PPPPPPPPPPPPPPPPPPPPPSEES-TTSEEEEEESPPBPPPPPPP-PPPPPPPPPPPPPP-EEEE-------